Protein AF-A0A2V2DHZ3-F1 (afdb_monomer_lite)

Radius of gyration: 23.71 Å; chains: 1; bounding box: 57×48×69 Å

pLDDT: mean 70.43, std 19.49, range [26.59, 97.12]

Secondary structure (DSSP, 8-state):
-----PPPHHHHHHHHHHHHHHHHTT-HHHHGGGEEEEEEEE-SSS---EESHHHHHHHHHHSPPPPEEEEEEEEEEEEEEETTEEEEEEEEEEEEE-TTS-EEEEEEEEEEEEEEETTEEEEEEEEEE------S-S--TTS-THHHHTTGGGS-S-----S-S-PEEEEBGGG-EEEE-TTTEEEEEEETTEEEEEETTEEEEES--HHHHHHH-TTEEEEETTEEEEGGGEEEEETTEEEETTS-EEE--HHHHHHHHHHHHHHHTT-------

Structure (mmCIF, N/CA/C/O backbone):
data_AF-A0A2V2DHZ3-F1
#
_entry.id   AF-A0A2V2DHZ3-F1
#
loop_
_atom_site.group_PDB
_atom_site.id
_atom_site.type_symbol
_atom_site.label_atom_id
_atom_site.label_alt_id
_atom_site.label_comp_id
_atom_site.label_asym_id
_atom_site.label_entity_id
_atom_site.label_seq_id
_atom_site.pdbx_PDB_ins_code
_atom_site.Cartn_x
_atom_site.Cartn_y
_atom_site.Cartn_z
_atom_site.occupancy
_atom_site.B_iso_or_equiv
_atom_site.auth_seq_id
_atom_site.auth_comp_id
_atom_site.auth_asym_id
_atom_site.auth_atom_id
_atom_site.pdbx_PDB_model_num
ATOM 1 N N . MET A 1 1 ? -7.314 20.191 33.285 1.00 37.03 1 MET A N 1
ATOM 2 C CA . MET A 1 1 ? -6.526 19.984 32.051 1.00 37.03 1 MET A CA 1
ATOM 3 C C . MET A 1 1 ? -6.578 18.505 31.703 1.00 37.03 1 MET A C 1
ATOM 5 O O . MET A 1 1 ? -5.890 17.728 32.344 1.00 37.03 1 MET A O 1
ATOM 9 N N . ALA A 1 2 ? -7.453 18.099 30.779 1.00 39.47 2 ALA A N 1
ATOM 10 C CA . ALA A 1 2 ? -7.486 16.716 30.309 1.00 39.47 2 ALA A CA 1
ATOM 11 C C . ALA A 1 2 ? -6.346 16.522 29.306 1.00 39.47 2 ALA A C 1
ATOM 13 O O . ALA A 1 2 ? -6.301 17.201 28.279 1.00 39.47 2 ALA A O 1
ATOM 14 N N . THR A 1 3 ? -5.406 15.644 29.630 1.00 43.50 3 THR A N 1
ATOM 15 C CA . THR A 1 3 ? -4.297 15.251 28.764 1.00 43.50 3 THR A CA 1
ATOM 16 C C . THR A 1 3 ? -4.880 14.718 27.453 1.00 43.50 3 THR A C 1
ATOM 18 O O . THR A 1 3 ? -5.525 13.670 27.427 1.00 43.50 3 THR A O 1
ATOM 21 N N . ARG A 1 4 ? -4.729 15.469 26.356 1.00 51.56 4 ARG A N 1
ATOM 22 C CA . ARG A 1 4 ? -5.064 14.994 25.008 1.00 51.56 4 ARG A CA 1
ATOM 23 C C . ARG A 1 4 ? -4.033 13.931 24.635 1.00 51.56 4 ARG A C 1
ATOM 25 O O . ARG A 1 4 ? -2.981 14.261 24.101 1.00 51.56 4 ARG A O 1
ATOM 32 N N . TYR A 1 5 ? -4.332 12.667 24.912 1.00 58.94 5 TYR A N 1
ATOM 33 C CA . TYR A 1 5 ? -3.663 11.553 24.246 1.00 58.94 5 TYR A CA 1
ATOM 34 C C . TYR A 1 5 ? -4.131 11.574 22.794 1.00 58.94 5 TYR A C 1
ATOM 36 O O . TYR A 1 5 ? -5.178 11.013 22.485 1.00 58.94 5 TYR A O 1
ATOM 44 N N . SER A 1 6 ? -3.446 12.338 21.945 1.00 72.38 6 SER A N 1
ATOM 45 C CA . SER A 1 6 ? -3.663 12.363 20.501 1.00 72.38 6 SER A CA 1
ATOM 46 C C . SER A 1 6 ? -2.574 11.523 19.859 1.00 72.38 6 SER A C 1
ATOM 48 O O . SER A 1 6 ? -1.405 11.821 20.082 1.00 72.38 6 SER A O 1
ATOM 50 N N . PHE A 1 7 ? -2.943 10.523 19.058 1.00 83.69 7 PHE A N 1
ATOM 51 C CA . PHE A 1 7 ? -1.964 9.846 18.213 1.00 83.69 7 PHE A CA 1
ATOM 52 C C . PHE A 1 7 ? -1.403 10.829 17.180 1.00 83.69 7 PHE A C 1
ATOM 54 O O . PHE A 1 7 ? -2.092 11.753 16.725 1.00 83.69 7 PHE A O 1
ATOM 61 N N . LEU A 1 8 ? -0.140 10.633 16.830 1.00 87.06 8 LEU A N 1
ATOM 62 C CA . LEU A 1 8 ? 0.523 11.285 15.716 1.00 87.06 8 LEU A CA 1
ATOM 63 C C . LEU A 1 8 ? 0.118 10.610 14.405 1.00 87.06 8 LEU A C 1
ATOM 65 O O . LEU A 1 8 ? -0.216 9.427 14.357 1.00 87.06 8 LEU A O 1
ATOM 69 N N . HIS A 1 9 ? 0.210 11.362 13.309 1.00 85.25 9 HIS A N 1
ATOM 70 C CA . HIS A 1 9 ? -0.065 10.836 11.972 1.00 85.25 9 HIS A CA 1
ATOM 71 C C . HIS A 1 9 ? 0.798 9.602 11.652 1.00 85.25 9 HIS A C 1
ATOM 73 O O . HIS A 1 9 ? 0.290 8.627 11.106 1.00 85.25 9 HIS A O 1
ATOM 79 N N . SER A 1 10 ? 2.080 9.617 12.031 1.00 84.75 10 SER A N 1
ATOM 80 C CA . SER A 1 10 ? 3.000 8.491 11.832 1.00 84.75 10 SER A CA 1
ATOM 81 C C . SER A 1 10 ? 2.555 7.230 12.573 1.00 84.75 10 SER A C 1
ATOM 83 O O . SER A 1 10 ? 2.542 6.162 11.978 1.00 84.75 10 SER A O 1
ATOM 85 N N . GLU A 1 11 ? 2.102 7.350 13.823 1.00 90.38 11 GLU A N 1
ATOM 86 C CA . GLU A 1 11 ? 1.683 6.203 14.643 1.00 90.38 11 GLU A CA 1
ATOM 87 C C . GLU A 1 11 ? 0.451 5.495 14.059 1.00 90.38 11 GLU A C 1
ATOM 89 O O . GLU A 1 11 ? 0.348 4.267 14.089 1.00 90.38 11 GLU A O 1
ATOM 94 N N . VAL A 1 12 ? -0.489 6.260 13.494 1.00 92.31 12 VAL A N 1
ATOM 95 C CA . VAL A 1 12 ? -1.684 5.709 12.835 1.00 92.31 12 VAL A CA 1
ATOM 96 C C . VAL A 1 12 ? -1.310 4.993 11.532 1.00 92.31 12 VAL A C 1
ATOM 98 O O . VAL A 1 12 ? -1.851 3.924 11.232 1.00 92.31 12 VAL A O 1
ATOM 101 N N . LEU A 1 13 ? -0.366 5.544 10.764 1.00 90.06 13 LEU A N 1
ATOM 102 C CA . LEU A 1 13 ? 0.129 4.923 9.532 1.00 90.06 13 LEU A CA 1
ATOM 103 C C . LEU A 1 13 ? 0.943 3.652 9.818 1.00 90.06 13 LEU A C 1
ATOM 105 O O . LEU A 1 13 ? 0.721 2.636 9.164 1.00 90.06 13 LEU A O 1
ATOM 109 N N . GLU A 1 14 ? 1.805 3.664 10.836 1.00 91.19 14 GLU A N 1
ATOM 110 C CA . GLU A 1 14 ? 2.556 2.487 11.295 1.00 91.19 14 GLU A CA 1
ATOM 111 C C . GLU A 1 14 ? 1.615 1.363 11.740 1.00 91.19 14 GLU A C 1
ATOM 113 O O . GLU A 1 14 ? 1.763 0.216 11.313 1.00 91.19 14 GLU A O 1
ATOM 118 N N . LYS A 1 15 ? 0.582 1.690 12.530 1.00 93.31 15 LYS A N 1
ATOM 119 C CA . LYS A 1 15 ? -0.466 0.726 12.897 1.00 93.31 15 LYS A CA 1
ATOM 120 C C . LYS A 1 15 ? -1.225 0.201 11.679 1.00 93.31 15 LYS A C 1
ATOM 122 O O . LYS A 1 15 ? -1.579 -0.975 11.653 1.00 93.31 15 LYS A O 1
ATOM 127 N N . THR A 1 16 ? -1.453 1.036 10.666 1.00 93.88 16 THR A N 1
ATOM 128 C CA . THR A 1 16 ? -2.100 0.616 9.413 1.00 93.88 16 THR A CA 1
ATOM 129 C C . THR A 1 16 ? -1.234 -0.382 8.643 1.00 93.88 16 THR A C 1
ATOM 131 O O . THR A 1 16 ? -1.722 -1.458 8.305 1.00 93.88 16 THR A O 1
ATOM 134 N N . GLY A 1 17 ? 0.058 -0.103 8.451 1.00 88.38 17 GLY A N 1
ATOM 135 C CA . GLY A 1 17 ? 0.987 -1.061 7.835 1.00 88.38 17 GLY A CA 1
ATOM 136 C C . GLY A 1 17 ? 1.103 -2.363 8.637 1.00 88.38 17 GLY A C 1
ATOM 137 O O . GLY A 1 17 ? 1.118 -3.461 8.078 1.00 88.38 17 GLY A O 1
ATOM 138 N N . TYR A 1 18 ? 1.075 -2.272 9.969 1.00 92.56 18 TYR A N 1
ATOM 139 C CA . TYR A 1 18 ? 1.048 -3.450 10.834 1.00 92.56 18 TYR A CA 1
ATOM 140 C C . TYR A 1 18 ? -0.212 -4.309 10.629 1.00 92.56 18 TYR A C 1
ATOM 142 O O . TYR A 1 18 ? -0.109 -5.536 10.555 1.00 92.56 18 TYR A O 1
ATOM 150 N N . VAL A 1 19 ? -1.388 -3.692 10.462 1.00 93.38 19 VAL A N 1
ATOM 151 C CA . VAL A 1 19 ? -2.631 -4.401 10.108 1.00 93.38 19 VAL A CA 1
ATOM 152 C C . VAL A 1 19 ? -2.495 -5.117 8.765 1.00 93.38 19 VAL A C 1
ATOM 154 O O . VAL A 1 19 ? -2.841 -6.296 8.681 1.00 93.38 19 VAL A O 1
ATOM 157 N N . VAL A 1 20 ? -1.941 -4.461 7.740 1.00 89.94 20 VAL A N 1
ATOM 158 C CA . VAL A 1 20 ? -1.709 -5.089 6.426 1.00 89.94 20 VAL A CA 1
ATOM 159 C C . VAL A 1 20 ? -0.800 -6.302 6.540 1.00 89.94 20 VAL A C 1
ATOM 161 O O . VAL A 1 20 ? -1.123 -7.373 6.021 1.00 89.94 20 VAL A O 1
ATOM 164 N N . SER A 1 21 ? 0.301 -6.170 7.276 1.00 87.69 21 SER A N 1
ATOM 165 C CA . SER A 1 21 ? 1.215 -7.272 7.564 1.00 87.69 21 SER A CA 1
ATOM 166 C C . SER A 1 21 ? 0.502 -8.454 8.234 1.00 87.69 21 SER A C 1
ATOM 168 O O . SER A 1 21 ? 0.702 -9.602 7.826 1.00 87.69 21 SER A O 1
ATOM 170 N N . CYS A 1 22 ? -0.359 -8.187 9.222 1.00 89.25 22 CYS A N 1
ATOM 171 C CA . CYS A 1 22 ? -1.106 -9.224 9.935 1.00 89.25 22 CYS A CA 1
ATOM 172 C C . CYS A 1 22 ? -2.133 -9.926 9.040 1.00 89.25 22 CYS A C 1
ATOM 174 O O . CYS A 1 22 ? -2.214 -11.156 9.066 1.00 89.25 22 CYS A O 1
ATOM 176 N N . LEU A 1 23 ? -2.879 -9.168 8.229 1.00 85.62 23 LEU A N 1
ATOM 177 C CA . LEU A 1 23 ? -3.843 -9.704 7.262 1.00 85.62 23 LEU A CA 1
ATOM 178 C C . LEU A 1 23 ? -3.149 -10.612 6.243 1.00 85.62 23 LEU A C 1
ATOM 180 O O . LEU A 1 23 ? -3.548 -11.759 6.051 1.00 85.62 23 LEU A O 1
ATOM 184 N N . SER A 1 24 ? -2.054 -10.120 5.669 1.00 80.88 24 SER A N 1
ATOM 185 C CA . SER A 1 24 ? -1.269 -10.801 4.636 1.00 80.88 24 SER A CA 1
ATOM 186 C C . SER A 1 24 ? -0.675 -12.120 5.133 1.00 80.88 24 SER A C 1
ATOM 188 O O . SER A 1 24 ? -0.683 -13.123 4.425 1.00 80.88 24 SER A O 1
ATOM 190 N N . ARG A 1 25 ? -0.188 -12.140 6.380 1.00 81.31 25 ARG A N 1
ATOM 191 C CA . ARG A 1 25 ? 0.477 -13.301 6.998 1.00 81.31 25 ARG A CA 1
ATOM 192 C C . ARG A 1 25 ? -0.441 -14.152 7.875 1.00 81.31 25 ARG A C 1
ATOM 194 O O . ARG A 1 25 ? 0.049 -15.020 8.593 1.00 81.31 25 ARG A O 1
ATOM 201 N N . LYS A 1 26 ? -1.751 -13.897 7.859 1.00 79.19 26 LYS A N 1
ATOM 202 C CA . LYS A 1 26 ? -2.749 -14.633 8.654 1.00 79.19 26 LYS A CA 1
ATOM 203 C C . LYS A 1 26 ? -2.480 -14.669 10.161 1.00 79.19 26 LYS A C 1
ATOM 205 O O . LYS A 1 26 ? -2.726 -15.666 10.833 1.00 79.19 26 LYS A O 1
ATOM 210 N N . ARG A 1 27 ? -2.013 -13.550 10.714 1.00 85.88 27 ARG A N 1
ATOM 211 C CA . ARG A 1 27 ? -1.721 -13.389 12.148 1.00 85.88 27 ARG A CA 1
ATOM 212 C C . ARG A 1 27 ? -2.944 -12.892 12.914 1.00 85.88 27 ARG A C 1
ATOM 214 O O . ARG A 1 27 ? -3.013 -11.731 13.312 1.00 85.88 27 ARG A O 1
ATOM 221 N N . ALA A 1 28 ? -3.931 -13.772 13.081 1.00 82.12 28 ALA A N 1
ATOM 222 C CA . ALA A 1 28 ? -5.182 -13.462 13.778 1.00 82.12 28 ALA A CA 1
ATOM 223 C C . ALA A 1 28 ? -4.962 -13.043 15.244 1.00 82.12 28 ALA A C 1
ATOM 225 O O . ALA A 1 28 ? -5.634 -12.140 15.738 1.00 82.12 28 ALA A O 1
ATOM 226 N N . ASP A 1 29 ? -3.976 -13.655 15.901 1.00 87.88 29 ASP A N 1
ATOM 227 C CA . ASP A 1 29 ? -3.530 -13.363 17.265 1.00 87.88 29 ASP A CA 1
ATOM 228 C C . ASP A 1 29 ? -3.082 -11.906 17.440 1.00 87.88 29 ASP A C 1
ATOM 230 O O . ASP A 1 29 ? -3.427 -11.257 18.426 1.00 87.88 29 ASP A O 1
ATOM 234 N N . LEU A 1 30 ? -2.351 -11.384 16.453 1.00 89.88 30 LEU A N 1
ATOM 235 C CA . LEU A 1 30 ? -1.831 -10.016 16.449 1.00 89.88 30 LEU A CA 1
ATOM 236 C C . LEU A 1 30 ? -2.855 -8.996 15.949 1.00 89.88 30 LEU A C 1
ATOM 238 O O . LEU A 1 30 ? -2.820 -7.831 16.342 1.00 89.88 30 LEU A O 1
ATOM 242 N N . LEU A 1 31 ? -3.769 -9.430 15.080 1.00 89.81 31 LEU A N 1
ATOM 243 C CA . LEU A 1 31 ? -4.810 -8.580 14.519 1.00 89.81 31 LEU A CA 1
ATOM 244 C C . LEU A 1 31 ? -5.941 -8.327 15.524 1.00 89.81 31 LEU A C 1
ATOM 246 O O . LEU A 1 31 ? -6.421 -7.202 15.628 1.00 89.81 31 LEU A O 1
ATOM 250 N N . PHE A 1 32 ? -6.352 -9.345 16.285 1.00 89.88 32 PHE A N 1
ATOM 251 C CA . PHE A 1 32 ? -7.508 -9.284 17.187 1.00 89.88 32 PHE A CA 1
ATOM 252 C C . PHE A 1 32 ? -7.522 -8.092 18.162 1.00 89.88 32 PHE A C 1
ATOM 254 O O . PHE A 1 32 ? -8.566 -7.439 18.250 1.00 89.88 32 PHE A O 1
ATOM 261 N N . PRO A 1 33 ? -6.418 -7.747 18.860 1.00 92.94 33 PRO A N 1
ATOM 262 C CA . PRO A 1 33 ? -6.401 -6.624 19.799 1.00 92.94 33 PRO A CA 1
ATOM 263 C C . PRO A 1 33 ? -6.598 -5.261 19.128 1.00 92.94 33 PRO A C 1
ATOM 265 O O . PRO A 1 33 ? -6.930 -4.290 19.800 1.00 92.94 33 PRO A O 1
ATOM 268 N N . LEU A 1 34 ? -6.377 -5.177 17.813 1.00 93.62 34 LEU A N 1
ATOM 269 C CA . LEU A 1 34 ? -6.516 -3.945 17.044 1.00 93.62 34 LEU A CA 1
ATOM 270 C C . LEU A 1 34 ? -7.935 -3.741 16.530 1.00 93.62 34 LEU A C 1
ATOM 272 O O . LEU A 1 34 ? -8.263 -2.629 16.139 1.00 93.62 34 LEU A O 1
ATOM 276 N N . LEU A 1 35 ? -8.767 -4.782 16.496 1.00 93.12 35 LEU A N 1
ATOM 277 C CA . LEU A 1 35 ? -10.111 -4.711 15.933 1.00 93.12 35 LEU A CA 1
ATOM 278 C C . LEU A 1 35 ? -11.114 -4.218 16.975 1.00 93.12 35 LEU A C 1
ATOM 280 O O . LEU A 1 35 ? -11.206 -4.750 18.086 1.00 93.12 35 LEU A O 1
ATOM 284 N N . ASP A 1 36 ? -11.911 -3.229 16.583 1.00 93.69 36 ASP A N 1
ATOM 285 C CA . ASP A 1 36 ? -13.049 -2.780 17.371 1.00 93.69 36 ASP A CA 1
ATOM 286 C C . ASP A 1 36 ? -14.113 -3.880 17.489 1.00 93.69 36 ASP A C 1
ATOM 288 O O . ASP A 1 36 ? -14.244 -4.723 16.604 1.00 93.69 36 ASP A O 1
ATOM 292 N N . ARG A 1 37 ? -14.914 -3.873 18.561 1.00 83.81 37 ARG A N 1
ATOM 293 C CA . ARG A 1 37 ? -15.999 -4.856 18.736 1.00 83.81 37 ARG A CA 1
ATOM 294 C C . ARG A 1 37 ? -16.949 -4.863 17.533 1.00 83.81 37 ARG A C 1
ATOM 296 O O . ARG A 1 37 ? -17.296 -5.936 17.039 1.00 83.81 37 ARG A O 1
ATOM 303 N N . ASP A 1 38 ? -17.289 -3.673 17.043 1.00 82.50 38 ASP A N 1
ATOM 304 C CA . ASP A 1 38 ? -18.235 -3.461 15.945 1.00 82.50 38 ASP A CA 1
ATOM 305 C C . ASP A 1 38 ? -17.522 -3.363 14.583 1.00 82.50 38 ASP A C 1
ATOM 307 O O . ASP A 1 38 ? -18.013 -2.715 13.661 1.00 82.50 38 ASP A O 1
ATOM 311 N N . PHE A 1 39 ? -16.339 -3.980 14.458 1.00 88.06 39 PHE A N 1
ATOM 312 C CA . PHE A 1 39 ? -15.528 -3.962 13.243 1.00 88.06 39 PHE A CA 1
ATOM 313 C C . PHE A 1 39 ? -16.300 -4.446 12.009 1.00 88.06 39 PHE A C 1
ATOM 315 O O . PHE A 1 39 ? -16.949 -5.489 12.051 1.00 88.06 39 PHE A O 1
ATOM 322 N N . ILE A 1 40 ? -16.180 -3.721 10.894 1.00 81.50 40 ILE A N 1
ATOM 323 C CA . ILE A 1 40 ? -16.794 -4.085 9.613 1.00 81.50 40 ILE A CA 1
ATOM 324 C C . ILE A 1 40 ? -15.714 -4.342 8.564 1.00 81.50 40 ILE A C 1
ATOM 326 O O . ILE A 1 40 ? -14.920 -3.452 8.251 1.00 81.50 40 ILE A O 1
ATOM 330 N N . TRP A 1 41 ? -15.753 -5.515 7.937 1.00 78.75 41 TRP A N 1
ATOM 331 C CA . TRP A 1 41 ? -14.909 -5.843 6.788 1.00 78.75 41 TRP A CA 1
ATOM 332 C C . TRP A 1 41 ? -15.737 -5.916 5.503 1.00 78.75 41 TRP A C 1
ATOM 334 O O . TRP A 1 41 ? -16.733 -6.639 5.432 1.00 78.75 41 TRP A O 1
ATOM 344 N N . MET A 1 42 ? -15.294 -5.186 4.479 1.00 74.31 42 MET A N 1
ATOM 345 C CA . MET A 1 42 ? -15.785 -5.286 3.105 1.00 74.31 42 MET A CA 1
ATOM 346 C C . MET A 1 42 ? -14.651 -5.781 2.210 1.00 74.31 42 MET A C 1
ATOM 348 O O . MET A 1 42 ? -13.687 -5.060 1.962 1.00 74.31 42 MET A O 1
ATOM 352 N N . GLY A 1 43 ? -14.757 -7.032 1.765 1.00 66.12 43 GLY A N 1
ATOM 353 C CA . GLY A 1 43 ? -13.817 -7.631 0.821 1.00 66.12 43 GLY A CA 1
ATOM 354 C C . GLY A 1 43 ? -14.213 -7.402 -0.637 1.00 66.12 43 GLY A C 1
ATOM 355 O O . GLY A 1 43 ? -15.282 -6.878 -0.929 1.00 66.12 43 GLY A O 1
ATOM 356 N N . HIS A 1 44 ? -13.340 -7.851 -1.533 1.00 57.38 44 HIS A N 1
ATOM 357 C CA . HIS A 1 44 ? -13.498 -7.749 -2.982 1.00 57.38 44 HIS A CA 1
ATOM 358 C C . HIS A 1 44 ? -14.564 -8.689 -3.578 1.00 57.38 44 HIS A C 1
ATOM 360 O O . HIS A 1 44 ? -15.217 -8.308 -4.540 1.00 57.38 44 HIS A O 1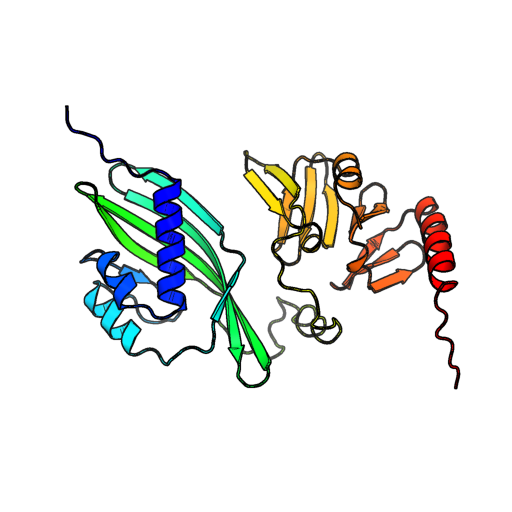
ATOM 366 N N . ASN A 1 45 ? -14.762 -9.881 -3.003 1.00 47.66 45 ASN A N 1
ATOM 367 C CA . ASN A 1 45 ? -15.684 -10.886 -3.544 1.00 47.66 45 ASN A CA 1
ATOM 368 C C . ASN A 1 45 ? -17.141 -10.610 -3.125 1.00 47.66 45 ASN A C 1
ATOM 370 O O . ASN A 1 45 ? -17.377 -10.062 -2.046 1.00 47.66 45 ASN A O 1
ATOM 374 N N . ASP A 1 46 ? -18.104 -11.116 -3.911 1.00 39.31 46 ASP A N 1
ATOM 375 C CA . ASP A 1 46 ? -19.565 -10.953 -3.744 1.00 39.31 46 ASP A CA 1
ATOM 376 C C . ASP A 1 46 ? -20.113 -11.238 -2.331 1.00 39.31 46 ASP A C 1
ATOM 378 O O . ASP A 1 46 ? -21.217 -10.807 -1.989 1.00 39.31 46 ASP A O 1
ATOM 382 N N . ARG A 1 47 ? -19.359 -11.954 -1.484 1.00 45.66 47 ARG A N 1
ATOM 383 C CA . ARG A 1 47 ? -19.579 -12.105 -0.035 1.00 45.66 47 ARG A CA 1
ATOM 384 C C . ARG A 1 47 ? -18.218 -12.299 0.662 1.00 45.66 47 ARG A C 1
ATOM 386 O O . ARG A 1 47 ? -17.396 -13.034 0.116 1.00 45.66 47 ARG A O 1
ATOM 393 N N . PRO A 1 48 ? -17.965 -11.755 1.873 1.00 49.34 48 PRO A N 1
ATOM 394 C CA . PRO A 1 48 ? -18.962 -11.330 2.845 1.00 49.34 48 PRO A CA 1
ATOM 395 C C . PRO A 1 48 ? -18.713 -9.906 3.362 1.00 49.34 48 PRO A C 1
ATOM 397 O O . PRO A 1 48 ? -17.647 -9.557 3.867 1.00 49.34 48 PRO A O 1
ATOM 400 N N . TYR A 1 49 ? -19.759 -9.099 3.318 1.00 57.47 49 TYR A N 1
ATOM 401 C CA . TYR A 1 49 ? -19.929 -8.033 4.291 1.00 57.47 49 TYR A CA 1
ATOM 402 C C . TYR A 1 49 ? -19.934 -8.671 5.692 1.00 57.47 49 TYR A C 1
ATOM 404 O O . TYR A 1 49 ? -20.890 -9.359 6.057 1.00 57.47 49 TYR A O 1
ATOM 412 N N . LEU A 1 50 ? -18.832 -8.540 6.436 1.00 65.75 50 LEU A N 1
ATOM 413 C CA . LEU A 1 50 ? -18.682 -9.128 7.770 1.00 65.75 50 LEU A CA 1
ATOM 414 C C . LEU A 1 50 ? -18.891 -8.038 8.810 1.00 65.75 50 LEU A C 1
ATOM 416 O O . LEU A 1 50 ? -18.170 -7.041 8.820 1.00 65.75 50 LEU A O 1
ATOM 420 N N . ILE A 1 51 ? -19.874 -8.253 9.681 1.00 73.25 51 ILE A N 1
ATOM 421 C CA . ILE A 1 51 ? -20.213 -7.345 10.773 1.00 73.25 51 ILE A CA 1
ATOM 422 C C . ILE A 1 51 ? -19.756 -7.969 12.084 1.00 73.25 51 ILE A C 1
ATOM 424 O O . ILE A 1 51 ? -20.170 -9.074 12.435 1.00 73.25 51 ILE A O 1
ATOM 428 N N . GLY A 1 52 ? -18.951 -7.224 12.826 1.00 71.56 52 GLY A N 1
ATOM 429 C CA . GLY A 1 52 ? -18.410 -7.629 14.109 1.00 71.56 52 GLY A CA 1
ATOM 430 C C . GLY A 1 52 ? -17.085 -8.373 13.974 1.00 71.56 52 GLY A C 1
ATOM 431 O O . GLY A 1 52 ? -16.865 -9.197 13.080 1.00 71.56 52 GLY A O 1
ATOM 432 N N . ARG A 1 53 ? -16.199 -8.108 14.935 1.00 81.38 53 ARG A N 1
ATOM 433 C CA . ARG A 1 53 ? -14.865 -8.714 15.014 1.00 81.38 53 ARG A CA 1
ATOM 434 C C . ARG A 1 53 ? -14.893 -10.240 15.027 1.00 81.38 53 ARG A C 1
ATOM 436 O O . ARG A 1 53 ? -14.060 -10.869 14.381 1.00 81.38 53 ARG A O 1
ATOM 443 N N . ASP A 1 54 ? -15.842 -10.830 15.746 1.00 77.00 54 ASP A N 1
ATOM 444 C CA . ASP A 1 54 ? -15.896 -12.282 15.937 1.00 77.00 54 ASP A CA 1
ATOM 445 C C . ASP A 1 54 ? -16.298 -13.001 14.639 1.00 77.00 54 ASP A C 1
ATOM 447 O O . ASP A 1 54 ? -15.688 -14.006 14.272 1.00 77.00 54 ASP A O 1
ATOM 451 N N . ALA A 1 55 ? -17.255 -12.439 13.889 1.00 70.44 55 ALA A N 1
ATOM 452 C CA . ALA A 1 55 ? -17.640 -12.947 12.572 1.00 70.44 55 ALA A CA 1
ATOM 453 C C . ALA A 1 55 ? -16.485 -12.832 11.567 1.00 70.44 55 ALA A C 1
ATOM 455 O O . ALA A 1 55 ? -16.231 -13.765 10.801 1.00 70.44 55 ALA A O 1
ATOM 456 N N . PHE A 1 56 ? -15.749 -11.714 11.607 1.00 78.75 56 PHE A N 1
ATOM 457 C CA . PHE A 1 56 ? -14.544 -11.538 10.805 1.00 78.75 56 PHE A CA 1
ATOM 458 C C . PHE A 1 56 ? -13.484 -12.603 11.106 1.00 78.75 56 PHE A C 1
ATOM 460 O O . PHE A 1 56 ? -13.006 -13.267 10.188 1.00 78.75 56 PHE A O 1
ATOM 467 N N . LEU A 1 57 ? -13.148 -12.816 12.380 1.00 76.81 57 LEU A N 1
ATOM 468 C CA . LEU A 1 57 ? -12.135 -13.796 12.768 1.00 76.81 57 LEU A CA 1
ATOM 469 C C . LEU A 1 57 ? -12.531 -15.235 12.440 1.00 76.81 57 LEU A C 1
ATOM 471 O O . LEU A 1 57 ? -11.685 -16.008 11.993 1.00 76.81 57 LEU A O 1
ATOM 475 N N . ALA A 1 58 ? -13.803 -15.596 12.632 1.00 72.88 58 ALA A N 1
ATOM 476 C CA . ALA A 1 58 ? -14.303 -16.915 12.261 1.00 72.88 58 ALA A CA 1
ATOM 477 C C . ALA A 1 58 ? -14.093 -17.177 10.761 1.00 72.88 58 ALA A C 1
ATOM 479 O O . ALA A 1 58 ? -13.549 -18.214 10.387 1.00 72.88 58 ALA A O 1
ATOM 480 N N . ALA A 1 59 ? -14.439 -16.208 9.906 1.00 66.62 59 ALA A N 1
ATOM 481 C CA . ALA A 1 59 ? -14.196 -16.303 8.469 1.00 66.62 59 ALA A CA 1
ATOM 482 C C . ALA A 1 59 ? -12.694 -16.320 8.131 1.00 66.62 59 ALA A C 1
ATOM 484 O O . ALA A 1 59 ? -12.267 -17.086 7.269 1.00 66.62 59 ALA A O 1
ATOM 485 N N . PHE A 1 60 ? -11.885 -15.514 8.821 1.00 72.75 60 PHE A N 1
ATOM 486 C CA . PHE A 1 60 ? -10.441 -15.412 8.602 1.00 72.75 60 PHE A CA 1
ATOM 487 C C . PHE A 1 60 ? -9.705 -16.729 8.897 1.00 72.75 60 PHE A C 1
ATOM 489 O O . PHE A 1 60 ? -8.840 -17.132 8.119 1.00 72.75 60 PHE A O 1
ATOM 496 N N . HIS A 1 61 ? -10.088 -17.446 9.960 1.00 69.50 61 HIS A N 1
ATOM 497 C CA . HIS A 1 61 ? -9.518 -18.755 10.308 1.00 69.50 61 HIS A CA 1
ATOM 498 C C . HIS A 1 61 ? -9.879 -19.873 9.322 1.00 69.50 61 HIS A C 1
ATOM 500 O O . HIS A 1 61 ? -9.121 -20.830 9.188 1.00 69.50 61 HIS A O 1
ATOM 506 N N . LEU A 1 62 ? -11.015 -19.763 8.630 1.00 65.25 62 LEU A N 1
ATOM 507 C CA . LEU A 1 62 ? -11.451 -20.755 7.641 1.00 65.25 62 LEU A CA 1
ATOM 508 C C . LEU A 1 62 ? -10.739 -20.608 6.288 1.00 65.25 62 LEU A C 1
ATOM 510 O O . LEU A 1 62 ? -10.840 -21.496 5.443 1.00 65.25 62 LEU A O 1
ATOM 514 N N . GLN A 1 63 ? -10.027 -19.503 6.051 1.00 59.66 63 GLN A N 1
ATOM 515 C CA . GLN A 1 63 ? -9.338 -19.292 4.783 1.00 59.66 63 GLN A CA 1
ATOM 516 C C . GLN A 1 63 ? -8.124 -20.235 4.642 1.00 59.66 63 GLN A C 1
ATOM 518 O O . GLN A 1 63 ? -7.288 -20.280 5.550 1.00 59.66 63 GLN A O 1
ATOM 523 N N . PRO A 1 64 ? -7.915 -20.871 3.473 1.00 56.59 64 PRO A N 1
ATOM 524 C CA . PRO A 1 64 ? -6.831 -21.835 3.258 1.00 56.59 64 PRO A CA 1
ATOM 525 C C . PRO A 1 64 ? -5.450 -21.187 3.417 1.00 56.59 64 PRO A C 1
ATOM 527 O O . PRO A 1 64 ? -5.303 -20.017 3.060 1.00 56.59 64 PRO A O 1
ATOM 530 N N . PRO A 1 65 ? -4.428 -21.892 3.935 1.00 59.38 65 PRO A N 1
ATOM 531 C CA . PRO A 1 65 ? -3.092 -21.324 4.106 1.00 59.38 65 PRO A CA 1
ATOM 532 C C . PRO A 1 65 ? -2.596 -20.711 2.792 1.00 59.38 65 PRO A C 1
ATOM 534 O O . PRO A 1 65 ? -2.752 -21.295 1.721 1.00 59.38 65 PRO A O 1
ATOM 537 N N . LEU A 1 66 ? -2.054 -19.497 2.879 1.00 61.94 66 LEU A N 1
ATOM 538 C CA . LEU A 1 66 ? -1.513 -18.809 1.712 1.00 61.94 66 LEU A CA 1
ATOM 539 C C . LEU A 1 66 ? -0.094 -19.326 1.427 1.00 61.94 66 LEU A C 1
ATOM 541 O O . LEU A 1 66 ? 0.605 -19.714 2.369 1.00 61.94 66 LEU A O 1
ATOM 545 N N . PRO A 1 67 ? 0.354 -19.303 0.158 1.00 66.81 67 PRO A N 1
ATOM 546 C CA . PRO A 1 67 ? 1.765 -19.471 -0.169 1.00 66.81 67 PRO A CA 1
ATOM 547 C C . PRO A 1 67 ? 2.625 -18.428 0.555 1.00 66.81 67 PRO A C 1
ATOM 549 O O . PRO A 1 67 ? 2.106 -17.449 1.103 1.00 66.81 67 PRO A O 1
ATOM 552 N N . SER A 1 68 ? 3.949 -18.601 0.516 1.00 78.81 68 SER A N 1
ATOM 553 C CA . SER A 1 68 ? 4.865 -17.570 1.014 1.00 78.81 68 SER A CA 1
ATOM 554 C C . SER A 1 68 ? 4.521 -16.229 0.363 1.00 78.81 68 SER A C 1
ATOM 556 O O . SER A 1 68 ? 4.396 -16.146 -0.856 1.00 78.81 68 SER A O 1
ATOM 558 N N . ILE A 1 69 ? 4.321 -15.196 1.179 1.00 78.75 69 ILE A N 1
ATOM 559 C CA . ILE A 1 69 ? 3.868 -13.882 0.729 1.00 78.75 69 ILE A CA 1
ATOM 560 C C . ILE A 1 69 ? 4.907 -12.816 1.061 1.00 78.75 69 ILE A C 1
ATOM 562 O O . ILE A 1 69 ? 5.404 -12.738 2.188 1.00 78.75 69 ILE A O 1
ATOM 566 N N . SER A 1 70 ? 5.205 -11.958 0.090 1.00 80.19 70 SER A N 1
ATOM 567 C CA . SER A 1 70 ? 5.967 -10.728 0.302 1.00 80.19 70 SER A CA 1
ATOM 568 C C . SER A 1 70 ? 5.127 -9.505 -0.041 1.00 80.19 70 SER A C 1
ATOM 570 O O . SER A 1 70 ? 4.387 -9.508 -1.025 1.00 80.19 70 SER A O 1
ATOM 572 N N . LEU A 1 71 ? 5.271 -8.465 0.779 1.00 79.69 71 LEU A N 1
ATOM 573 C CA . LEU A 1 71 ? 4.635 -7.167 0.585 1.00 79.69 71 LEU A CA 1
ATOM 574 C C . LEU A 1 71 ? 5.631 -6.185 -0.020 1.00 79.69 71 LEU A C 1
ATOM 576 O O . LEU A 1 71 ? 6.800 -6.169 0.367 1.00 79.69 71 LEU A O 1
ATOM 580 N N . SER A 1 72 ? 5.164 -5.382 -0.967 1.00 76.62 72 SER A N 1
ATOM 581 C CA . SER A 1 72 ? 5.929 -4.305 -1.588 1.00 76.62 72 SER A CA 1
ATOM 582 C C . SER A 1 72 ? 5.020 -3.134 -1.960 1.00 76.62 72 SER A C 1
ATOM 584 O O . SER A 1 72 ? 3.793 -3.242 -1.905 1.00 76.62 72 SER A O 1
ATOM 586 N N . GLU A 1 73 ? 5.623 -2.003 -2.341 1.00 76.31 73 GLU A N 1
ATOM 587 C CA . GLU A 1 73 ? 4.903 -0.814 -2.834 1.00 76.31 73 GLU A CA 1
ATOM 588 C C . GLU A 1 73 ? 3.808 -0.328 -1.866 1.00 76.31 73 GLU A C 1
ATOM 590 O O . GLU A 1 73 ? 2.730 0.100 -2.288 1.00 76.31 73 GLU A O 1
ATOM 595 N N . GLU A 1 74 ? 4.060 -0.459 -0.563 1.00 83.81 74 GLU A N 1
ATOM 596 C CA . GLU A 1 74 ? 3.145 -0.024 0.487 1.00 83.81 74 GLU A CA 1
ATOM 597 C C . GLU A 1 74 ? 3.076 1.504 0.528 1.00 83.81 74 GLU A C 1
ATOM 599 O O . GLU A 1 74 ? 4.080 2.192 0.714 1.00 83.81 74 GLU A O 1
ATOM 604 N N . GLU A 1 75 ? 1.873 2.034 0.361 1.00 81.31 75 GLU A N 1
ATOM 605 C CA . GLU A 1 75 ? 1.591 3.460 0.354 1.00 81.31 75 GLU A CA 1
ATOM 606 C C . GLU A 1 75 ? 0.336 3.707 1.190 1.00 81.31 75 GLU A C 1
ATOM 608 O O . GLU A 1 75 ? -0.739 3.229 0.839 1.00 81.31 75 GLU A O 1
ATOM 613 N N . TYR A 1 76 ? 0.459 4.451 2.292 1.00 88.75 76 TYR A N 1
ATOM 614 C CA . TYR A 1 76 ? -0.656 4.765 3.189 1.00 88.75 76 TYR A CA 1
ATOM 615 C C . TYR A 1 76 ? -0.701 6.262 3.486 1.00 88.75 76 TYR A C 1
ATOM 617 O O . TYR A 1 76 ? 0.313 6.880 3.807 1.00 88.75 76 TYR A O 1
ATOM 625 N N . HIS A 1 77 ? -1.901 6.830 3.439 1.00 85.44 77 HIS A N 1
ATOM 626 C CA . HIS A 1 77 ? -2.155 8.255 3.599 1.00 85.44 77 HIS A CA 1
ATOM 627 C C . HIS A 1 77 ? -3.350 8.489 4.511 1.00 85.44 77 HIS A C 1
ATOM 629 O O . HIS A 1 77 ? -4.367 7.802 4.420 1.00 85.44 77 HIS A O 1
ATOM 635 N N . ILE A 1 78 ? -3.267 9.510 5.360 1.00 91.44 78 ILE A N 1
ATOM 636 C CA . ILE A 1 78 ? -4.417 9.972 6.143 1.00 91.44 78 ILE A CA 1
ATOM 637 C C . ILE A 1 78 ? -5.247 10.899 5.256 1.00 91.44 78 ILE A C 1
ATOM 639 O O . ILE A 1 78 ? -4.780 11.968 4.868 1.00 91.44 78 ILE A O 1
ATOM 643 N N . LEU A 1 79 ? -6.487 10.508 4.962 1.00 85.56 79 LEU A N 1
ATOM 644 C CA . LEU A 1 79 ? -7.458 11.365 4.280 1.00 85.56 79 LEU A CA 1
ATOM 645 C C . LEU A 1 79 ? -7.933 12.479 5.213 1.00 85.56 79 LEU A C 1
ATOM 647 O O . LEU A 1 79 ? -7.985 13.648 4.839 1.00 85.56 79 LEU A O 1
ATOM 651 N N . THR A 1 80 ? -8.320 12.113 6.436 1.00 83.88 80 THR A N 1
ATOM 652 C CA . THR A 1 80 ? -8.781 13.072 7.439 1.00 83.88 80 THR A CA 1
ATOM 653 C C . THR A 1 80 ? -8.709 12.492 8.845 1.00 83.88 80 THR A C 1
ATOM 655 O O . THR A 1 80 ? -8.811 11.282 9.044 1.00 83.88 80 THR A O 1
ATOM 658 N N . HIS A 1 81 ? -8.586 13.384 9.822 1.00 87.69 81 HIS A N 1
ATOM 659 C CA . HIS A 1 81 ? -8.784 13.095 11.232 1.00 87.69 81 HIS A CA 1
ATOM 660 C C . HIS A 1 81 ? -9.727 14.150 11.805 1.00 87.69 81 HIS A C 1
ATOM 662 O O . HIS A 1 81 ? -9.421 15.346 11.795 1.00 87.69 81 HIS A O 1
ATOM 668 N N . LYS A 1 82 ? -10.894 13.715 12.285 1.00 81.62 82 LYS A N 1
ATOM 669 C CA . LYS A 1 82 ? -11.856 14.576 12.979 1.00 81.62 82 LYS A CA 1
ATOM 670 C C . LYS A 1 82 ? -12.389 13.862 14.210 1.00 81.62 82 LYS A C 1
ATOM 672 O O . LYS A 1 82 ? -12.846 12.725 14.131 1.00 81.62 82 LYS A O 1
ATOM 677 N N . TYR A 1 83 ? -12.392 14.574 15.334 1.00 84.75 83 TYR A N 1
ATOM 678 C CA . TYR A 1 83 ? -12.835 14.061 16.630 1.00 84.75 83 TYR A CA 1
ATOM 679 C C . TYR A 1 83 ? -12.052 12.815 17.060 1.00 84.75 83 TYR A C 1
ATOM 681 O O . TYR A 1 83 ? -10.893 12.932 17.435 1.00 84.75 83 TYR A O 1
ATOM 689 N N . SER A 1 84 ? -12.697 11.652 17.038 1.00 89.19 84 SER A N 1
ATOM 690 C CA . SER A 1 84 ? -12.135 10.352 17.385 1.00 89.19 84 SER A CA 1
ATOM 691 C C . SER A 1 84 ? -11.924 9.460 16.163 1.00 89.19 84 SER A C 1
ATOM 693 O O . SER A 1 84 ? -11.588 8.297 16.339 1.00 89.19 84 SER A O 1
ATOM 695 N N . LEU A 1 85 ? -12.155 9.944 14.939 1.00 92.88 85 LEU A N 1
ATOM 696 C CA . LEU A 1 85 ? -12.103 9.118 13.734 1.00 92.88 85 LEU A CA 1
ATOM 697 C C . LEU A 1 85 ? -10.955 9.526 12.821 1.00 92.88 85 LEU A C 1
ATOM 699 O O . LEU A 1 85 ? -10.837 10.691 12.433 1.00 92.88 85 LEU A O 1
ATOM 703 N N . TRP A 1 86 ? -10.167 8.532 12.428 1.00 94.62 86 TRP A N 1
ATOM 704 C CA . TRP A 1 86 ? -9.133 8.648 11.413 1.00 94.62 86 TRP A CA 1
ATOM 705 C C . TRP A 1 86 ? -9.548 7.847 10.192 1.00 94.62 86 TRP A C 1
ATOM 707 O O . TRP A 1 86 ? -9.869 6.666 10.303 1.00 94.62 86 TRP A O 1
ATOM 717 N N . VAL A 1 87 ? -9.511 8.479 9.026 1.00 92.88 87 VAL A N 1
ATOM 718 C CA . VAL A 1 87 ? -9.715 7.801 7.748 1.00 92.88 87 VAL A CA 1
ATOM 719 C C . VAL A 1 87 ? -8.371 7.731 7.048 1.00 92.88 87 VAL A C 1
ATOM 721 O O . VAL A 1 87 ? -7.768 8.761 6.743 1.00 92.88 87 VAL A O 1
ATOM 724 N N . VAL A 1 88 ? -7.906 6.513 6.815 1.00 94.56 88 VAL A N 1
ATOM 725 C CA . VAL A 1 88 ? -6.649 6.207 6.135 1.00 94.56 88 VAL A CA 1
ATOM 726 C C . VAL A 1 88 ? -6.993 5.480 4.847 1.00 94.56 88 VAL A C 1
ATOM 728 O O . VAL A 1 88 ? -7.902 4.659 4.820 1.00 94.56 88 VAL A O 1
ATOM 731 N N . TYR A 1 89 ? -6.282 5.761 3.772 1.00 90.75 89 TYR A N 1
ATOM 732 C CA . TYR A 1 89 ? -6.381 4.997 2.538 1.00 90.75 89 TYR A CA 1
ATOM 733 C C . TYR A 1 89 ? -4.987 4.635 2.071 1.00 90.75 89 TYR A C 1
ATOM 735 O O . TYR A 1 89 ? -4.000 5.251 2.471 1.00 90.75 89 TYR A O 1
ATOM 743 N N . GLY A 1 90 ? -4.896 3.618 1.236 1.00 84.75 90 GLY A N 1
ATOM 744 C CA . GLY A 1 90 ? -3.611 3.204 0.732 1.00 84.75 90 GLY A CA 1
ATOM 745 C C . GLY A 1 90 ? -3.688 2.008 -0.176 1.00 84.75 90 GLY A C 1
ATOM 746 O O . GLY A 1 90 ? -4.762 1.476 -0.462 1.00 84.75 90 GLY A O 1
ATOM 747 N N . CYS A 1 91 ? -2.527 1.580 -0.625 1.00 84.19 91 CYS A N 1
ATOM 748 C CA . CYS A 1 91 ? -2.392 0.415 -1.463 1.00 84.19 91 CYS A CA 1
ATOM 749 C C . CYS A 1 91 ? -1.065 -0.286 -1.212 1.00 84.19 91 CYS A C 1
ATOM 751 O O . CYS A 1 91 ? -0.076 0.321 -0.812 1.00 84.19 91 CYS A O 1
ATOM 753 N N . HIS A 1 92 ? -1.071 -1.590 -1.436 1.00 82.62 92 HIS A N 1
ATOM 754 C CA . HIS A 1 92 ? 0.089 -2.452 -1.283 1.00 82.62 92 HIS A CA 1
ATOM 755 C C . HIS A 1 92 ? 0.051 -3.554 -2.338 1.00 82.62 92 HIS A C 1
ATOM 757 O O . HIS A 1 92 ? -1.002 -3.874 -2.898 1.00 82.62 92 HIS A O 1
ATOM 763 N N . THR A 1 93 ? 1.218 -4.101 -2.648 1.00 78.44 93 THR A N 1
ATOM 764 C CA . THR A 1 93 ? 1.382 -5.173 -3.626 1.00 78.44 93 THR A CA 1
ATOM 765 C C . THR A 1 93 ? 1.717 -6.460 -2.885 1.00 78.44 93 THR A C 1
ATOM 767 O O . THR A 1 93 ? 2.690 -6.535 -2.139 1.00 78.44 93 THR A O 1
ATOM 770 N N . GLU A 1 94 ? 0.882 -7.475 -3.074 1.00 79.12 94 GLU A N 1
ATOM 771 C CA . GLU A 1 94 ? 1.039 -8.815 -2.518 1.00 79.12 94 GLU A CA 1
ATOM 772 C C . GLU A 1 94 ? 1.647 -9.721 -3.583 1.00 79.12 94 GLU A C 1
ATOM 774 O O . GLU A 1 94 ? 1.088 -9.865 -4.670 1.00 79.12 94 GLU A O 1
ATOM 779 N N . THR A 1 95 ? 2.784 -10.340 -3.277 1.00 76.81 95 THR A N 1
ATOM 780 C CA . THR A 1 95 ? 3.413 -11.347 -4.137 1.00 76.81 95 THR A CA 1
ATOM 781 C C . THR A 1 95 ? 3.358 -12.699 -3.446 1.00 76.81 95 THR A C 1
ATOM 783 O O . THR A 1 95 ? 3.963 -12.874 -2.392 1.00 76.81 95 THR A O 1
ATOM 786 N N . PHE A 1 96 ? 2.642 -13.642 -4.044 1.00 75.56 96 PHE A N 1
ATOM 787 C CA . PHE A 1 96 ? 2.498 -15.021 -3.597 1.00 75.56 96 PHE A CA 1
ATOM 788 C C . PHE A 1 96 ? 3.505 -15.898 -4.337 1.00 75.56 96 PHE A C 1
ATOM 790 O O . PHE A 1 96 ? 3.396 -16.072 -5.550 1.00 75.56 96 PHE A O 1
ATOM 797 N N . HIS A 1 97 ? 4.470 -16.454 -3.614 1.00 76.38 97 HIS A N 1
ATOM 798 C CA . HIS A 1 97 ? 5.512 -17.336 -4.136 1.00 76.38 97 HIS A CA 1
ATOM 799 C C . HIS A 1 97 ? 5.028 -18.781 -4.134 1.00 76.38 97 HIS A C 1
ATOM 801 O O . HIS A 1 97 ? 4.685 -19.327 -3.083 1.00 76.38 97 HIS A O 1
ATOM 807 N N . GLN A 1 98 ? 5.002 -19.397 -5.310 1.00 74.56 98 GLN A N 1
ATOM 808 C CA . GLN A 1 98 ? 4.573 -20.776 -5.499 1.00 74.56 98 GLN A CA 1
ATOM 809 C C . GLN A 1 98 ? 5.763 -21.739 -5.417 1.00 74.56 98 GLN A C 1
ATOM 811 O O . GLN A 1 98 ? 6.919 -21.357 -5.598 1.00 74.56 98 GLN A O 1
ATOM 816 N N . ALA A 1 99 ? 5.477 -23.012 -5.139 1.00 73.81 99 ALA A N 1
ATOM 817 C CA . ALA A 1 99 ? 6.506 -24.042 -4.997 1.00 73.81 99 ALA A CA 1
ATOM 818 C C . ALA A 1 99 ? 7.247 -24.348 -6.314 1.00 73.81 99 ALA A C 1
ATOM 820 O O . ALA A 1 99 ? 8.372 -24.836 -6.279 1.00 73.81 99 ALA A O 1
ATOM 821 N N . ASP A 1 100 ? 6.634 -24.047 -7.461 1.00 74.94 100 ASP A N 1
ATOM 822 C CA . ASP A 1 100 ? 7.212 -24.222 -8.799 1.00 74.94 100 ASP A CA 1
ATOM 823 C C . ASP A 1 100 ? 8.128 -23.058 -9.232 1.00 74.94 100 ASP A C 1
ATOM 825 O O . ASP A 1 100 ? 8.643 -23.054 -10.349 1.00 74.94 100 ASP A O 1
ATOM 829 N N . GLY A 1 101 ? 8.342 -22.070 -8.354 1.00 68.81 101 GLY A N 1
ATOM 830 C CA . GLY A 1 101 ? 9.147 -20.878 -8.623 1.00 68.81 101 GLY A CA 1
ATOM 831 C C . GLY A 1 101 ? 8.392 -19.747 -9.327 1.00 68.81 101 GLY A C 1
ATOM 832 O O . GLY A 1 101 ? 8.970 -18.681 -9.544 1.00 68.81 101 GLY A O 1
ATOM 833 N N . SER A 1 102 ? 7.113 -19.935 -9.664 1.00 67.69 102 SER A N 1
ATOM 834 C CA . SER A 1 102 ? 6.262 -18.866 -10.181 1.00 67.69 102 SER A CA 1
ATOM 835 C C . SER A 1 102 ? 5.756 -17.953 -9.057 1.00 67.69 102 SER A C 1
ATOM 837 O O . SER A 1 102 ? 5.754 -18.304 -7.871 1.00 67.69 102 SER A O 1
ATOM 839 N N . SER A 1 103 ? 5.316 -16.746 -9.420 1.00 70.81 103 SER A N 1
ATOM 840 C CA . SER A 1 103 ? 4.712 -15.813 -8.469 1.00 70.81 103 SER A CA 1
ATOM 841 C C . SER A 1 103 ? 3.418 -15.227 -9.010 1.00 70.81 103 SER A C 1
ATOM 843 O O . SER A 1 103 ? 3.365 -14.757 -10.148 1.00 70.81 103 SER A O 1
ATOM 845 N N . LEU A 1 104 ? 2.390 -15.197 -8.164 1.00 67.69 104 LEU A N 1
ATOM 846 C CA . LEU A 1 104 ? 1.165 -14.449 -8.425 1.00 67.69 104 LEU A CA 1
ATOM 847 C C . LEU A 1 104 ? 1.250 -13.098 -7.721 1.00 67.69 104 LEU A C 1
ATOM 849 O O . LEU A 1 104 ? 1.647 -13.030 -6.563 1.00 67.69 104 LEU A O 1
ATOM 853 N N . ILE A 1 105 ? 0.898 -12.021 -8.417 1.00 67.12 105 ILE A N 1
ATOM 854 C CA . ILE A 1 105 ? 1.011 -10.658 -7.890 1.00 67.12 105 ILE A CA 1
ATOM 855 C C . ILE A 1 105 ? -0.359 -9.997 -7.904 1.00 67.12 105 ILE A C 1
ATOM 857 O O . ILE A 1 105 ? -1.086 -10.096 -8.891 1.00 67.12 105 ILE A O 1
ATOM 861 N N . ARG A 1 106 ? -0.690 -9.292 -6.823 1.00 72.94 106 ARG A N 1
ATOM 862 C CA . ARG A 1 106 ? -1.957 -8.582 -6.663 1.00 72.94 106 ARG A CA 1
ATOM 863 C C . ARG A 1 106 ? -1.744 -7.207 -6.040 1.00 72.94 106 ARG A C 1
ATOM 865 O O . ARG A 1 106 ? -1.164 -7.099 -4.965 1.00 72.94 106 ARG A O 1
ATOM 872 N N . ARG A 1 107 ? -2.276 -6.160 -6.678 1.00 77.25 107 ARG A N 1
ATOM 873 C CA . ARG A 1 107 ? -2.343 -4.806 -6.105 1.00 77.25 107 ARG A CA 1
ATOM 874 C C . ARG A 1 107 ? -3.648 -4.652 -5.331 1.00 77.25 107 ARG A C 1
ATOM 876 O O . ARG A 1 107 ? -4.727 -4.689 -5.922 1.00 77.25 107 ARG A O 1
ATOM 883 N N . VAL A 1 108 ? -3.546 -4.458 -4.023 1.00 81.25 108 VAL A N 1
ATOM 884 C CA . VAL A 1 108 ? -4.690 -4.263 -3.130 1.00 81.25 108 VAL A CA 1
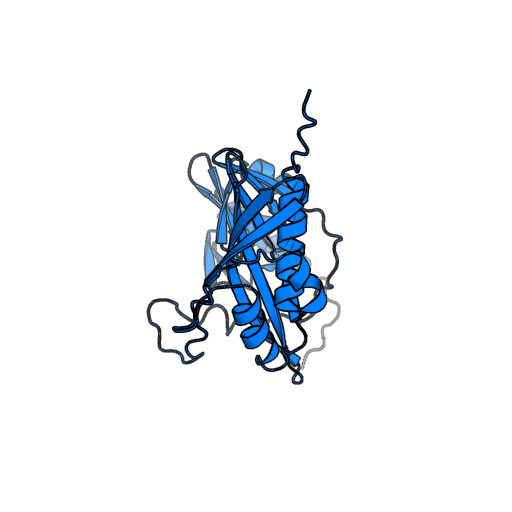ATOM 885 C C . VAL A 1 108 ? -4.792 -2.788 -2.774 1.00 81.25 108 VAL A C 1
ATOM 887 O O . VAL A 1 108 ? -3.802 -2.154 -2.423 1.00 81.25 108 VAL A O 1
ATOM 890 N N . ARG A 1 109 ? -5.997 -2.228 -2.874 1.00 86.31 109 ARG A N 1
ATOM 891 C CA . ARG A 1 109 ? -6.338 -0.874 -2.428 1.00 86.31 109 ARG A CA 1
ATOM 892 C C . ARG A 1 109 ? -7.250 -0.987 -1.224 1.00 86.31 109 ARG A C 1
ATOM 894 O O . ARG A 1 109 ? -8.210 -1.751 -1.256 1.00 86.31 109 ARG A O 1
ATOM 901 N N . ASN A 1 110 ? -6.960 -0.223 -0.183 1.00 91.75 110 ASN A N 1
ATOM 902 C CA . ASN A 1 110 ? -7.675 -0.299 1.075 1.00 91.75 110 ASN A CA 1
ATOM 903 C C . ASN A 1 110 ? -8.080 1.080 1.582 1.00 91.75 110 ASN A C 1
ATOM 905 O O . ASN A 1 110 ? -7.329 2.047 1.461 1.00 91.75 110 ASN A O 1
ATOM 909 N N . THR A 1 111 ? -9.252 1.142 2.204 1.00 94.25 111 THR A N 1
ATOM 910 C CA . THR A 1 111 ? -9.641 2.232 3.104 1.00 94.25 111 THR A CA 1
ATOM 911 C C . THR A 1 111 ? -9.793 1.668 4.506 1.00 94.25 111 THR A C 1
ATOM 913 O O . THR A 1 111 ? -10.462 0.656 4.693 1.00 94.25 111 THR A O 1
ATOM 916 N N . TYR A 1 112 ? -9.185 2.333 5.481 1.00 96.75 112 TYR A N 1
ATOM 917 C CA . TYR A 1 112 ? -9.201 1.992 6.894 1.00 96.75 112 TYR A CA 1
ATOM 918 C C . TYR A 1 112 ? -9.870 3.120 7.671 1.00 96.75 112 TYR A C 1
ATOM 920 O O . TYR A 1 112 ? -9.554 4.296 7.475 1.00 96.75 112 TYR A O 1
ATOM 928 N N . VAL A 1 113 ? -10.759 2.771 8.593 1.00 96.31 113 VAL A N 1
ATOM 929 C CA . VAL A 1 113 ? -11.316 3.730 9.552 1.00 96.31 113 VAL A CA 1
ATOM 930 C C . VAL A 1 113 ? -10.880 3.317 10.942 1.00 96.31 113 VAL A C 1
ATOM 932 O O . VAL A 1 113 ? -11.260 2.247 11.413 1.00 96.31 113 VAL A O 1
ATOM 935 N N . TRP A 1 114 ? -10.104 4.167 11.604 1.00 97.12 114 TRP A N 1
ATOM 936 C CA . TRP A 1 114 ? -9.708 3.978 12.993 1.00 97.12 114 TRP A CA 1
ATOM 937 C C . TRP A 1 114 ? -10.539 4.858 13.916 1.00 97.12 114 TRP A C 1
ATOM 939 O O . TRP A 1 114 ? -10.839 6.010 13.605 1.00 97.12 114 TRP A O 1
ATOM 949 N N . LYS A 1 115 ? -10.867 4.314 15.082 1.00 93.88 115 LYS A N 1
ATOM 950 C CA . LYS A 1 115 ? -11.541 4.983 16.184 1.00 93.88 115 LYS A CA 1
ATOM 951 C C . LYS A 1 115 ? -10.563 5.134 17.343 1.00 93.88 115 LYS A C 1
ATOM 953 O O . LYS A 1 115 ? -9.914 4.179 17.750 1.00 93.88 115 LYS A O 1
ATOM 958 N N . GLN A 1 116 ? -10.480 6.337 17.887 1.00 92.00 116 GLN A N 1
ATOM 959 C CA . GLN A 1 116 ? -9.629 6.680 19.010 1.00 92.00 116 GLN A CA 1
ATOM 960 C C . GLN A 1 116 ? -10.478 7.036 20.227 1.00 92.00 116 GLN A C 1
ATOM 962 O O . GLN A 1 116 ? -11.149 8.069 20.250 1.00 92.00 116 GLN A O 1
ATOM 967 N N . LEU A 1 117 ? -10.440 6.203 21.262 1.00 87.25 117 LEU A N 1
ATOM 968 C CA . LEU A 1 117 ? -11.183 6.427 22.501 1.00 87.25 117 LEU A CA 1
ATOM 969 C C . LEU A 1 117 ? -10.286 6.144 23.699 1.00 87.25 117 LEU A C 1
ATOM 971 O O . LEU A 1 117 ? -9.624 5.119 23.754 1.00 87.25 117 LEU A O 1
ATOM 975 N N . ARG A 1 118 ? -10.281 7.058 24.679 1.00 84.44 118 ARG A N 1
ATOM 976 C CA . ARG A 1 118 ? -9.556 6.898 25.956 1.00 84.44 118 ARG A CA 1
ATOM 977 C C . ARG A 1 118 ? -8.058 6.561 25.798 1.00 84.44 118 ARG A C 1
ATOM 979 O O . ARG A 1 118 ? -7.490 5.897 26.652 1.00 84.44 118 ARG A O 1
ATOM 986 N N . GLY A 1 119 ? -7.424 7.058 24.732 1.00 83.50 119 GLY A N 1
ATOM 987 C CA . GLY A 1 119 ? -6.004 6.816 24.441 1.00 83.50 119 GLY A CA 1
ATOM 988 C C . GLY A 1 119 ? -5.718 5.518 23.679 1.00 83.50 119 GLY A C 1
ATOM 989 O O . GLY A 1 119 ? -4.565 5.248 23.370 1.00 83.50 119 GLY A O 1
ATOM 990 N N . GLU A 1 120 ? -6.745 4.747 23.322 1.00 89.81 120 GLU A N 1
ATOM 991 C CA . GLU A 1 120 ? -6.621 3.534 22.516 1.00 89.81 120 GLU A CA 1
ATOM 992 C C . GLU A 1 120 ? -7.073 3.789 21.080 1.00 89.81 120 GLU A C 1
ATOM 994 O O . GLU A 1 120 ? -8.000 4.567 20.844 1.00 89.81 120 GLU A O 1
ATOM 999 N N . LEU A 1 121 ? -6.414 3.127 20.127 1.00 93.69 121 LEU A N 1
ATOM 1000 C CA . LEU A 1 121 ? -6.758 3.159 18.709 1.00 93.69 121 LEU A CA 1
ATOM 1001 C C . LEU A 1 121 ? -7.271 1.777 18.292 1.00 93.69 121 LEU A C 1
ATOM 1003 O O . LEU A 1 121 ? -6.506 0.813 18.317 1.00 93.69 121 LEU A O 1
ATOM 1007 N N . SER A 1 122 ? -8.540 1.693 17.899 1.00 96.00 122 SER A N 1
ATOM 1008 C CA . SER A 1 122 ? -9.180 0.478 17.395 1.00 96.00 122 SER A CA 1
ATOM 1009 C C . SER A 1 122 ? -9.609 0.654 15.942 1.00 96.00 122 SER A C 1
ATOM 1011 O O . SER A 1 122 ? -10.030 1.726 15.511 1.00 96.00 122 SER A O 1
ATOM 1013 N N . LEU A 1 123 ? -9.475 -0.397 15.149 1.00 96.88 123 LEU A N 1
ATOM 1014 C CA . LEU A 1 123 ? -9.850 -0.416 13.750 1.00 96.88 123 LEU A CA 1
ATOM 1015 C C . LEU A 1 123 ? -11.337 -0.738 13.642 1.00 96.88 123 LEU A C 1
ATOM 1017 O O . LEU A 1 123 ? -11.783 -1.801 14.068 1.00 96.88 123 LEU A O 1
ATOM 1021 N N . LEU A 1 124 ? -12.097 0.197 13.083 1.00 93.62 124 LEU A N 1
ATOM 1022 C CA . LEU A 1 124 ? -13.548 0.123 12.949 1.00 93.62 124 LEU A CA 1
ATOM 1023 C C . LEU A 1 124 ? -13.970 -0.451 11.596 1.00 93.62 124 LEU A C 1
ATOM 1025 O O . LEU A 1 124 ? -14.985 -1.134 11.509 1.00 93.62 124 LEU A O 1
ATOM 1029 N N . HIS A 1 125 ? -13.208 -0.179 10.537 1.00 93.12 125 HIS A N 1
ATOM 1030 C CA . HIS A 1 125 ? -13.584 -0.605 9.196 1.00 93.12 125 HIS A CA 1
ATOM 1031 C C . HIS A 1 125 ? -12.376 -0.839 8.291 1.00 93.12 125 HIS A C 1
ATOM 1033 O O . HIS A 1 125 ? -11.428 -0.054 8.326 1.00 93.12 125 HIS A O 1
ATOM 1039 N N . ILE A 1 126 ? -12.453 -1.878 7.454 1.00 92.81 126 ILE A N 1
ATOM 1040 C CA . ILE A 1 126 ? -11.621 -2.030 6.257 1.00 92.81 126 ILE A CA 1
ATOM 1041 C C . ILE A 1 126 ? -12.518 -2.267 5.041 1.00 92.81 126 ILE A C 1
ATOM 1043 O O . ILE A 1 126 ? -13.382 -3.146 5.066 1.00 92.81 126 ILE A O 1
ATOM 1047 N N . HIS A 1 127 ? -12.264 -1.524 3.968 1.00 88.12 127 HIS A N 1
ATOM 1048 C CA . HIS A 1 127 ? -12.736 -1.845 2.625 1.00 88.12 127 HIS A CA 1
ATOM 1049 C C . HIS A 1 127 ? -11.540 -2.187 1.747 1.00 88.12 127 HIS A C 1
ATOM 1051 O O . HIS A 1 127 ? -10.670 -1.334 1.570 1.00 88.12 127 HIS A O 1
ATOM 1057 N N . SER A 1 128 ? -11.532 -3.380 1.160 1.00 84.44 128 SER A N 1
ATOM 1058 C CA . SER A 1 128 ? -10.489 -3.855 0.254 1.00 84.44 128 SER A CA 1
ATOM 1059 C C . SER A 1 128 ? -11.021 -4.008 -1.165 1.00 84.44 128 SER A C 1
ATOM 1061 O O . SER A 1 128 ? -11.987 -4.727 -1.400 1.00 84.44 128 SER A O 1
ATOM 1063 N N . SER A 1 129 ? -10.335 -3.388 -2.121 1.00 78.12 129 SER A N 1
ATOM 1064 C CA . SER A 1 129 ? -10.592 -3.523 -3.552 1.00 78.12 129 SER A CA 1
ATOM 1065 C C . SER A 1 129 ? -9.311 -3.922 -4.275 1.00 78.12 129 SER A C 1
ATOM 1067 O O . SER A 1 129 ? -8.274 -3.261 -4.186 1.00 78.12 129 SER A O 1
ATOM 1069 N N . PHE A 1 130 ? -9.386 -4.995 -5.039 1.00 71.88 130 PHE A N 1
ATOM 1070 C CA . PHE A 1 130 ? -8.354 -5.436 -5.967 1.00 71.88 130 PHE A CA 1
ATOM 1071 C C . PHE A 1 130 ? -9.043 -5.840 -7.274 1.00 71.88 130 PHE A C 1
ATOM 1073 O O . PHE A 1 130 ? -10.263 -5.920 -7.287 1.00 71.88 130 PHE A O 1
ATOM 1080 N N . PRO A 1 131 ? -8.340 -5.935 -8.410 1.00 56.69 131 PRO A N 1
ATOM 1081 C CA . PRO A 1 131 ? -8.938 -6.538 -9.595 1.00 56.69 131 PRO A CA 1
ATOM 1082 C C . PRO A 1 131 ? -9.204 -8.023 -9.328 1.00 56.69 131 PRO A C 1
ATOM 1084 O O . PRO A 1 131 ? -8.358 -8.687 -8.712 1.00 56.69 131 PRO A O 1
ATOM 1087 N N . ASP A 1 132 ? -10.341 -8.530 -9.810 1.00 48.19 132 ASP A N 1
ATOM 1088 C CA . ASP A 1 132 ? -10.583 -9.967 -9.834 1.00 48.19 132 ASP A CA 1
ATOM 1089 C C . ASP A 1 132 ? -9.455 -10.607 -10.632 1.00 48.19 132 ASP A C 1
ATOM 1091 O O . ASP A 1 132 ? -9.029 -10.099 -11.675 1.00 48.19 132 ASP A O 1
ATOM 1095 N N . ILE A 1 133 ? -8.970 -11.747 -10.148 1.00 48.19 133 ILE A N 1
ATOM 1096 C CA . ILE A 1 133 ? -8.199 -12.659 -10.989 1.00 48.19 133 ILE A CA 1
ATOM 1097 C C . ILE A 1 133 ? -9.234 -13.364 -11.879 1.00 48.19 133 ILE A C 1
ATOM 1099 O O . ILE A 1 133 ? -9.434 -14.571 -11.785 1.00 48.19 133 ILE A O 1
ATOM 1103 N N . GLU A 1 134 ? -9.973 -12.601 -12.685 1.00 31.80 134 GLU A N 1
ATOM 1104 C CA . GLU A 1 134 ? -10.682 -13.164 -13.820 1.00 31.80 134 GLU A CA 1
ATOM 1105 C C . GLU A 1 134 ? -9.598 -13.556 -14.812 1.00 31.80 134 GLU A C 1
ATOM 1107 O O . GLU A 1 134 ? -8.963 -12.702 -15.419 1.00 31.80 134 GLU A O 1
ATOM 111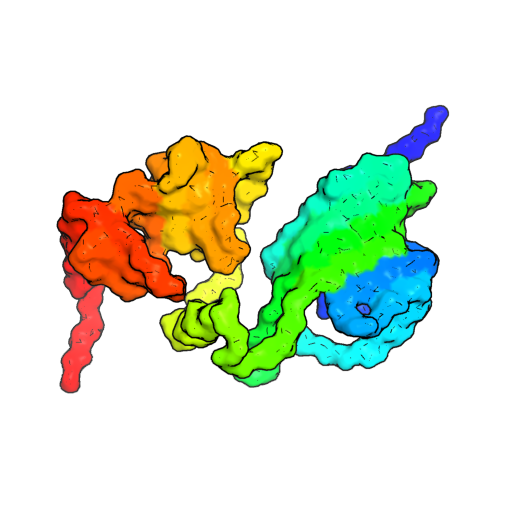2 N N . ASP A 1 135 ? -9.338 -14.861 -14.834 1.00 31.94 135 ASP A N 1
ATOM 1113 C CA . ASP A 1 135 ? -8.814 -15.635 -15.947 1.00 31.94 135 ASP A CA 1
ATOM 1114 C C . ASP A 1 135 ? -7.693 -14.944 -16.746 1.00 31.94 135 ASP A C 1
ATOM 1116 O O . ASP A 1 135 ? -7.905 -14.020 -17.531 1.00 31.94 135 ASP A O 1
ATOM 1120 N N . ILE A 1 136 ? -6.475 -15.478 -16.640 1.00 38.12 136 ILE A N 1
ATOM 1121 C CA . ILE A 1 136 ? -5.364 -15.183 -17.558 1.00 38.12 136 ILE A CA 1
ATOM 1122 C C . ILE A 1 136 ? -5.666 -15.836 -18.931 1.00 38.12 136 ILE A C 1
ATOM 1124 O O . ILE A 1 136 ? -4.832 -16.519 -19.521 1.00 38.12 136 ILE A O 1
ATOM 1128 N N . SER A 1 137 ? -6.886 -15.642 -19.433 1.00 28.16 137 SER A N 1
ATOM 1129 C CA . SER A 1 137 ? -7.364 -15.994 -20.757 1.00 28.16 137 SER A CA 1
ATOM 1130 C C . SER A 1 137 ? -7.442 -14.718 -21.612 1.00 28.16 137 SER A C 1
ATOM 1132 O O . SER A 1 137 ? -7.887 -13.666 -21.151 1.00 28.16 137 SER A O 1
ATOM 1134 N N . PRO A 1 138 ? -6.987 -14.765 -22.875 1.00 30.30 138 PRO A N 1
ATOM 1135 C CA . PRO A 1 138 ? -6.534 -13.600 -23.646 1.00 30.30 138 PRO A CA 1
ATOM 1136 C C . PRO A 1 138 ? -7.659 -12.771 -24.302 1.00 30.30 138 PRO A C 1
ATOM 1138 O O . PRO A 1 138 ? -7.518 -12.350 -25.449 1.00 30.30 138 PRO A O 1
ATOM 1141 N N . LEU A 1 139 ? -8.787 -12.538 -23.627 1.00 28.89 139 LEU A N 1
ATOM 1142 C CA . LEU A 1 139 ? -10.006 -12.024 -24.274 1.00 28.89 139 LEU A CA 1
ATOM 1143 C C . LEU A 1 139 ? -10.636 -10.776 -23.641 1.00 28.89 139 LEU A C 1
ATOM 1145 O O . LEU A 1 139 ? -11.803 -10.504 -23.903 1.00 28.89 139 LEU A O 1
ATOM 1149 N N . ASN A 1 140 ? -9.882 -9.960 -22.896 1.00 29.45 140 ASN A N 1
ATOM 1150 C CA . ASN A 1 140 ? -10.351 -8.620 -22.530 1.00 29.45 140 ASN A CA 1
ATOM 1151 C C . ASN A 1 140 ? -9.774 -7.557 -23.498 1.00 29.45 140 ASN A C 1
ATOM 1153 O O . ASN A 1 140 ? -8.596 -7.219 -23.390 1.00 29.45 140 ASN A O 1
ATOM 1157 N N . PRO A 1 141 ? -10.553 -7.005 -24.452 1.00 28.72 141 PRO A N 1
ATOM 1158 C CA . PRO A 1 141 ? -10.038 -6.122 -25.503 1.00 28.72 141 PRO A CA 1
ATOM 1159 C C . PRO A 1 141 ? -9.736 -4.685 -25.037 1.00 28.72 141 PRO A C 1
ATOM 1161 O O . PRO A 1 141 ? -9.404 -3.838 -25.863 1.00 28.72 141 PRO A O 1
ATOM 1164 N N . PHE A 1 142 ? -9.839 -4.395 -23.736 1.00 30.34 142 PHE A N 1
ATOM 1165 C CA . PHE A 1 142 ? -9.544 -3.074 -23.162 1.00 30.34 142 PHE A CA 1
ATOM 1166 C C . PHE A 1 142 ? -8.242 -3.017 -22.347 1.00 30.34 142 PHE A C 1
ATOM 1168 O O . PHE A 1 142 ? -7.805 -1.931 -21.975 1.00 30.34 142 PHE A O 1
ATOM 1175 N N . PHE A 1 143 ? -7.582 -4.158 -22.136 1.00 32.00 143 PHE A N 1
ATOM 1176 C CA . PHE A 1 143 ? -6.207 -4.250 -21.650 1.00 32.00 143 PHE A CA 1
ATOM 1177 C C . PHE A 1 143 ? -5.485 -5.246 -22.550 1.00 32.00 143 PHE A C 1
ATOM 1179 O O . PHE A 1 143 ? -5.690 -6.450 -22.427 1.00 32.00 143 PHE A O 1
ATOM 1186 N N . ASP A 1 144 ? -4.667 -4.762 -23.486 1.00 29.45 144 ASP A N 1
ATOM 1187 C CA . ASP A 1 144 ? -3.879 -5.647 -24.342 1.00 29.45 144 ASP A CA 1
ATOM 1188 C C . ASP A 1 144 ? -2.846 -6.372 -23.459 1.00 29.45 144 ASP A C 1
ATOM 1190 O O . ASP A 1 144 ? -1.765 -5.863 -23.163 1.00 29.45 144 ASP A O 1
ATOM 1194 N N . GLY A 1 145 ? -3.206 -7.573 -22.989 1.00 33.81 145 GLY A N 1
ATOM 1195 C CA . GLY A 1 145 ? -2.424 -8.471 -22.127 1.00 33.81 145 GLY A CA 1
ATOM 1196 C C . GLY A 1 145 ? -1.132 -8.994 -22.763 1.00 33.81 145 GLY A C 1
ATOM 1197 O O . GLY A 1 145 ? -0.565 -9.993 -22.323 1.00 33.81 145 GLY A O 1
ATOM 1198 N N . LYS A 1 146 ? -0.638 -8.321 -23.802 1.00 31.61 146 LYS A N 1
ATOM 1199 C CA . LYS A 1 146 ? 0.601 -8.634 -24.507 1.00 31.61 146 LYS A CA 1
ATOM 1200 C C . LYS A 1 146 ? 1.820 -7.941 -23.906 1.00 31.61 146 LYS A C 1
ATOM 1202 O O . LYS A 1 146 ? 2.928 -8.416 -24.144 1.00 31.61 146 LYS A O 1
ATOM 1207 N N . THR A 1 147 ? 1.669 -6.895 -23.094 1.00 34.12 147 THR A N 1
ATOM 1208 C CA . THR A 1 147 ? 2.809 -6.092 -22.603 1.00 34.12 147 THR A CA 1
ATOM 1209 C C . THR A 1 147 ? 3.370 -6.513 -21.246 1.00 34.12 147 THR A C 1
ATOM 1211 O O . THR A 1 147 ? 4.492 -6.142 -20.931 1.00 34.12 147 THR A O 1
ATOM 1214 N N . THR A 1 148 ? 2.683 -7.338 -20.450 1.00 33.31 148 THR A N 1
ATOM 1215 C CA . THR A 1 148 ? 3.224 -7.770 -19.139 1.00 33.31 148 THR A CA 1
ATOM 1216 C C . THR A 1 148 ? 3.673 -9.234 -19.133 1.00 33.31 148 THR A C 1
ATOM 1218 O O . THR A 1 148 ? 4.698 -9.563 -18.537 1.00 33.31 148 THR A O 1
ATOM 1221 N N . ALA A 1 149 ? 2.962 -10.113 -19.848 1.00 31.77 149 ALA A N 1
ATOM 1222 C CA . ALA A 1 149 ? 3.254 -11.549 -19.884 1.00 31.77 149 ALA A CA 1
ATOM 1223 C C . ALA A 1 149 ? 4.453 -11.901 -20.788 1.00 31.77 149 ALA A C 1
ATOM 1225 O O . ALA A 1 149 ? 5.280 -12.731 -20.421 1.00 31.77 149 ALA A O 1
ATOM 1226 N N . SER A 1 150 ? 4.604 -11.227 -21.935 1.00 28.97 150 SER A N 1
ATOM 1227 C CA . SER A 1 150 ? 5.721 -11.474 -22.867 1.00 28.97 150 SER A CA 1
ATOM 1228 C C . SER A 1 150 ? 7.042 -10.813 -22.443 1.00 28.97 150 SER A C 1
ATOM 1230 O O . SER A 1 150 ? 8.110 -11.183 -22.933 1.00 28.97 150 SER A O 1
ATOM 1232 N N . PHE A 1 151 ? 6.994 -9.860 -21.506 1.00 33.81 151 PHE A N 1
ATOM 1233 C CA . PHE A 1 151 ? 8.172 -9.099 -21.089 1.00 33.81 151 PHE A CA 1
ATOM 1234 C C . PHE A 1 151 ? 8.917 -9.692 -19.895 1.00 33.81 151 PHE A C 1
ATOM 1236 O O . PHE A 1 151 ? 10.130 -9.511 -19.804 1.00 33.81 151 PHE A O 1
ATOM 1243 N N . ARG A 1 152 ? 8.253 -10.475 -19.033 1.00 35.75 152 ARG A N 1
ATOM 1244 C CA . ARG A 1 152 ? 8.939 -11.180 -17.932 1.00 35.75 152 ARG A CA 1
ATOM 1245 C C . ARG A 1 152 ? 9.798 -12.358 -18.390 1.00 35.75 152 ARG A C 1
ATOM 1247 O O . ARG A 1 152 ? 10.732 -12.712 -17.686 1.00 35.75 152 ARG A O 1
ATOM 1254 N N . GLN A 1 153 ? 9.537 -12.932 -19.565 1.00 37.56 153 GLN A N 1
ATOM 1255 C CA . GLN A 1 153 ? 10.303 -14.077 -20.073 1.00 37.56 153 GLN A CA 1
ATOM 1256 C C . GLN A 1 153 ? 11.715 -13.715 -20.576 1.00 37.56 153 GLN A C 1
ATOM 1258 O O . GLN A 1 153 ? 12.534 -14.610 -20.745 1.00 37.56 153 GLN A O 1
ATOM 1263 N N . ASN A 1 154 ? 12.018 -12.426 -20.795 1.00 32.38 154 ASN A N 1
ATOM 1264 C CA . ASN A 1 154 ? 13.280 -11.972 -21.403 1.00 32.38 154 ASN A CA 1
ATOM 1265 C C . ASN A 1 154 ? 14.201 -11.170 -20.466 1.00 32.38 154 ASN A C 1
ATOM 1267 O O . ASN A 1 154 ? 15.261 -10.725 -20.904 1.00 32.38 154 ASN A O 1
ATOM 1271 N N . PHE A 1 155 ? 13.838 -10.985 -19.193 1.00 31.69 155 PHE A N 1
ATOM 1272 C CA . PHE A 1 155 ? 14.739 -10.394 -18.203 1.00 31.69 155 PHE A CA 1
ATOM 1273 C C . PHE A 1 155 ? 15.314 -11.492 -17.307 1.00 31.69 155 PHE A C 1
ATOM 1275 O O . PHE A 1 155 ? 14.541 -12.259 -16.733 1.00 31.69 155 PHE A O 1
ATOM 1282 N N . PRO A 1 156 ? 16.646 -11.575 -17.139 1.00 29.05 156 PRO A N 1
ATOM 1283 C CA . PRO A 1 156 ? 17.223 -12.458 -16.144 1.00 29.05 156 PRO A CA 1
ATOM 1284 C C . PRO A 1 156 ? 16.692 -12.054 -14.768 1.00 29.05 156 PRO A C 1
ATOM 1286 O O . PRO A 1 156 ? 16.885 -10.921 -14.320 1.00 29.05 156 PRO A O 1
ATOM 1289 N N . SER A 1 157 ? 16.031 -12.996 -14.101 1.00 33.88 157 SER A N 1
ATOM 1290 C CA . SER A 1 157 ? 15.773 -12.983 -12.665 1.00 33.88 157 SER A CA 1
ATOM 1291 C C . SER A 1 157 ? 17.113 -12.864 -11.934 1.00 33.88 157 SER A C 1
ATOM 1293 O O . SER A 1 157 ? 17.788 -13.857 -11.685 1.00 33.88 157 SER A O 1
ATOM 1295 N N . GLY A 1 158 ? 17.559 -11.635 -11.688 1.00 31.09 158 GLY A N 1
ATOM 1296 C CA . GLY A 1 158 ? 18.931 -11.383 -11.254 1.00 31.09 158 GLY A CA 1
ATOM 1297 C C . GLY A 1 158 ? 19.235 -9.909 -11.021 1.00 31.09 158 GLY A C 1
ATOM 1298 O O . GLY A 1 158 ? 20.247 -9.400 -11.488 1.00 31.09 158 GLY A O 1
ATOM 1299 N N . GLY A 1 159 ? 18.362 -9.201 -10.310 1.00 26.59 159 GLY A N 1
ATOM 1300 C CA . GLY A 1 159 ? 18.745 -7.983 -9.601 1.00 26.59 159 GLY A CA 1
ATOM 1301 C C . GLY A 1 159 ? 18.631 -8.267 -8.107 1.00 26.59 159 GLY A C 1
ATOM 1302 O O . GLY A 1 159 ? 17.586 -8.779 -7.706 1.00 26.59 159 GLY A O 1
ATOM 1303 N N . PRO A 1 160 ? 19.655 -7.998 -7.279 1.00 28.06 160 PRO A N 1
ATOM 1304 C CA . PRO A 1 160 ? 19.545 -8.249 -5.853 1.00 28.06 160 PRO A CA 1
ATOM 1305 C C . PRO A 1 160 ? 18.398 -7.409 -5.289 1.00 28.06 160 PRO A C 1
ATOM 1307 O O . PRO A 1 160 ? 18.245 -6.233 -5.630 1.00 28.06 160 PRO A O 1
ATOM 1310 N N . ALA A 1 161 ? 17.608 -8.018 -4.408 1.00 41.16 161 ALA A N 1
ATOM 1311 C CA . ALA A 1 161 ? 16.879 -7.271 -3.404 1.00 41.16 161 ALA A CA 1
ATOM 1312 C C . ALA A 1 161 ? 17.929 -6.544 -2.551 1.00 41.16 161 ALA A C 1
ATOM 1314 O O . ALA A 1 161 ? 18.592 -7.165 -1.724 1.00 41.16 161 ALA A O 1
ATOM 1315 N N . SER A 1 162 ? 18.155 -5.256 -2.799 1.00 35.22 162 SER A N 1
ATOM 1316 C CA . SER A 1 162 ? 18.963 -4.436 -1.904 1.00 35.22 162 SER A CA 1
ATOM 1317 C C . SER A 1 162 ? 18.432 -3.010 -1.832 1.00 35.22 162 SER A C 1
ATOM 1319 O O . SER A 1 162 ? 18.228 -2.325 -2.834 1.00 35.22 162 SER A O 1
ATOM 1321 N N . ASP A 1 163 ? 18.243 -2.586 -0.591 1.00 36.81 163 ASP A N 1
ATOM 1322 C CA . ASP A 1 163 ? 17.821 -1.275 -0.100 1.00 36.81 163 ASP A CA 1
ATOM 1323 C C . ASP A 1 163 ? 18.875 -0.164 -0.335 1.00 36.81 163 ASP A C 1
ATOM 1325 O O . ASP A 1 163 ? 18.909 0.832 0.377 1.00 36.81 163 ASP A O 1
ATOM 1329 N N . ASP A 1 164 ? 19.760 -0.317 -1.327 1.00 41.69 164 ASP A N 1
ATOM 1330 C CA . ASP A 1 164 ? 21.058 0.384 -1.376 1.00 41.69 164 ASP A CA 1
ATOM 1331 C C . ASP A 1 164 ? 21.248 1.302 -2.599 1.00 41.69 164 ASP A C 1
ATOM 1333 O O . ASP A 1 164 ? 22.351 1.766 -2.891 1.00 41.69 164 ASP A O 1
ATOM 1337 N N . PHE A 1 165 ? 20.176 1.593 -3.344 1.00 49.09 165 PHE A N 1
ATOM 1338 C CA . PHE A 1 165 ? 20.228 2.581 -4.426 1.00 49.09 165 PHE A CA 1
ATOM 1339 C C . PHE A 1 165 ? 19.636 3.918 -3.968 1.00 49.09 165 PHE A C 1
ATOM 1341 O O . PHE A 1 165 ? 18.500 3.943 -3.487 1.00 49.09 165 PHE A O 1
ATOM 1348 N N . PRO A 1 166 ? 20.358 5.045 -4.138 1.00 58.00 166 PRO A N 1
ATOM 1349 C CA . PRO A 1 166 ? 19.887 6.347 -3.688 1.00 58.00 166 PRO A CA 1
ATOM 1350 C C . PRO A 1 166 ? 18.575 6.705 -4.395 1.00 58.00 166 PRO A C 1
ATOM 1352 O O . PRO A 1 166 ? 18.537 6.930 -5.607 1.00 58.00 166 PRO A O 1
ATOM 1355 N N . ARG A 1 167 ? 17.484 6.732 -3.620 1.00 71.25 167 ARG A N 1
ATOM 1356 C CA . ARG A 1 167 ? 16.160 7.156 -4.087 1.00 71.25 167 ARG A CA 1
ATOM 1357 C C . ARG A 1 167 ? 16.181 8.656 -4.360 1.00 71.25 167 ARG A C 1
ATOM 1359 O O . ARG A 1 167 ? 16.731 9.435 -3.581 1.00 71.25 167 ARG A O 1
ATOM 1366 N N . ILE A 1 168 ? 15.546 9.071 -5.447 1.00 78.00 168 ILE A N 1
ATOM 1367 C CA . ILE A 1 168 ? 15.412 10.480 -5.798 1.00 78.00 168 ILE A CA 1
ATOM 1368 C C . ILE A 1 168 ? 14.095 11.051 -5.284 1.00 78.00 168 ILE A C 1
ATOM 1370 O O . ILE A 1 168 ? 13.023 10.478 -5.476 1.00 78.00 168 ILE A O 1
ATOM 1374 N N . LEU A 1 169 ? 14.183 12.220 -4.648 1.00 80.38 169 LEU A N 1
ATOM 1375 C CA . LEU A 1 169 ? 13.020 13.000 -4.249 1.00 80.38 169 LEU A CA 1
ATOM 1376 C C . LEU A 1 169 ? 12.508 13.817 -5.438 1.00 80.38 169 LEU A C 1
ATOM 1378 O O . LEU A 1 169 ? 13.174 14.739 -5.920 1.00 80.38 169 LEU A O 1
ATOM 1382 N N . LEU A 1 170 ? 11.284 13.524 -5.855 1.00 80.69 170 LEU A N 1
ATOM 1383 C CA . LEU A 1 170 ? 10.556 14.261 -6.875 1.00 80.69 170 LEU A CA 1
ATOM 1384 C C . LEU A 1 170 ? 9.427 15.070 -6.243 1.00 80.69 170 LEU A C 1
ATOM 1386 O O . LEU A 1 170 ? 8.688 14.587 -5.384 1.00 80.69 170 LEU A O 1
ATOM 1390 N N . ARG A 1 171 ? 9.291 16.325 -6.677 1.00 75.69 171 ARG A N 1
ATOM 1391 C CA . ARG A 1 171 ? 8.254 17.233 -6.174 1.00 75.69 171 ARG A CA 1
ATOM 1392 C C . ARG A 1 171 ? 7.040 17.176 -7.088 1.00 75.69 171 ARG A C 1
ATOM 1394 O O . ARG A 1 171 ? 7.115 17.646 -8.223 1.00 75.69 171 ARG A O 1
ATOM 1401 N N . GLY A 1 172 ? 5.952 16.611 -6.582 1.00 72.38 172 GLY A N 1
ATOM 1402 C CA . GLY A 1 172 ? 4.685 16.478 -7.284 1.00 72.38 172 GLY A CA 1
ATOM 1403 C C . GLY A 1 172 ? 3.858 17.761 -7.327 1.00 72.38 172 GLY A C 1
ATOM 1404 O O . GLY A 1 172 ? 4.268 18.833 -6.862 1.00 72.38 172 GLY A O 1
ATOM 1405 N N . THR A 1 173 ? 2.666 17.651 -7.903 1.00 63.69 173 THR A N 1
ATOM 1406 C CA . THR A 1 173 ? 1.624 18.679 -7.811 1.00 63.69 173 THR A CA 1
ATOM 1407 C C . THR A 1 173 ? 1.011 18.701 -6.406 1.00 63.69 173 THR A C 1
ATOM 1409 O O . THR A 1 173 ? 1.122 17.736 -5.659 1.00 63.69 173 THR A O 1
ATOM 1412 N N . GLU A 1 174 ? 0.431 19.838 -6.006 1.00 69.25 174 GLU A N 1
ATOM 1413 C CA . GLU A 1 174 ? -0.280 19.991 -4.715 1.00 69.25 174 GLU A CA 1
ATOM 1414 C C . GLU A 1 174 ? 0.528 19.640 -3.447 1.00 69.25 174 GLU A C 1
ATOM 1416 O O . GLU A 1 174 ? -0.026 19.368 -2.390 1.00 69.25 174 GLU A O 1
ATOM 1421 N N . GLY A 1 175 ? 1.862 19.691 -3.522 1.00 60.88 175 GLY A N 1
ATOM 1422 C CA . GLY A 1 175 ? 2.737 19.421 -2.376 1.00 60.88 175 GLY A CA 1
ATOM 1423 C C . GLY A 1 175 ? 3.105 17.947 -2.182 1.00 60.88 175 GLY A C 1
ATOM 1424 O O . GLY A 1 175 ? 3.860 17.650 -1.254 1.00 60.88 175 GLY A O 1
ATOM 1425 N N . ALA A 1 176 ? 2.659 17.051 -3.070 1.00 56.78 176 ALA A N 1
ATOM 1426 C CA . ALA A 1 176 ? 3.056 15.646 -3.064 1.00 56.78 176 ALA A CA 1
ATOM 1427 C C . ALA A 1 176 ? 4.582 15.477 -3.207 1.00 56.78 176 ALA A C 1
ATOM 1429 O O . ALA A 1 176 ? 5.269 16.265 -3.870 1.00 56.78 176 ALA A O 1
ATOM 1430 N N . ARG A 1 177 ? 5.126 14.435 -2.574 1.00 70.56 177 ARG A N 1
ATOM 1431 C CA . ARG A 1 177 ? 6.551 14.085 -2.612 1.00 70.56 177 ARG A CA 1
ATOM 1432 C C . ARG A 1 177 ? 6.685 12.610 -2.950 1.00 70.56 177 ARG A C 1
ATOM 1434 O O . ARG A 1 177 ? 6.176 11.778 -2.209 1.00 70.56 177 ARG A O 1
ATOM 1441 N N . TYR A 1 178 ? 7.385 12.307 -4.036 1.00 70.81 178 TYR A N 1
ATOM 1442 C CA . TYR A 1 178 ? 7.625 10.935 -4.477 1.00 70.81 178 TYR A CA 1
ATOM 1443 C C . TYR A 1 178 ? 9.090 10.573 -4.246 1.00 70.81 178 TYR A C 1
ATOM 1445 O O . TYR A 1 178 ? 9.977 11.355 -4.589 1.00 70.81 178 TYR A O 1
ATOM 1453 N N . PHE A 1 179 ? 9.340 9.399 -3.672 1.00 78.00 179 PHE A N 1
ATOM 1454 C CA . PHE A 1 179 ? 10.681 8.863 -3.441 1.00 78.00 179 PHE A CA 1
ATOM 1455 C C . PHE A 1 179 ? 10.877 7.635 -4.327 1.00 78.00 179 PHE A C 1
ATOM 1457 O O . PHE A 1 179 ? 10.555 6.519 -3.923 1.00 78.00 179 PHE A O 1
ATOM 1464 N N . LEU A 1 180 ? 11.380 7.851 -5.542 1.00 73.62 180 LEU A N 1
ATOM 1465 C CA . LEU A 1 180 ? 11.515 6.793 -6.546 1.00 73.62 180 LEU A CA 1
ATOM 1466 C C . LEU A 1 180 ? 12.963 6.330 -6.662 1.00 73.62 180 LEU A C 1
ATOM 1468 O O . LEU A 1 180 ? 13.896 7.137 -6.641 1.00 73.62 180 LEU A O 1
ATOM 1472 N N . SER A 1 181 ? 13.159 5.029 -6.827 1.00 78.31 181 SER A N 1
ATOM 1473 C CA . SER A 1 181 ? 14.425 4.493 -7.304 1.00 78.31 181 SER A CA 1
ATOM 1474 C C . SER A 1 181 ? 14.588 4.834 -8.789 1.00 78.31 181 SER A C 1
ATOM 1476 O O . SER A 1 181 ? 13.665 4.616 -9.576 1.00 78.31 181 SER A O 1
ATOM 1478 N N . PRO A 1 182 ? 15.769 5.299 -9.235 1.00 77.94 182 PRO A N 1
ATOM 1479 C CA . PRO A 1 182 ? 16.049 5.498 -10.657 1.00 77.94 182 PRO A CA 1
ATOM 1480 C C . PRO A 1 182 ? 15.760 4.264 -11.529 1.00 77.94 182 PRO A C 1
ATOM 1482 O O . PRO A 1 182 ? 15.449 4.405 -12.704 1.00 77.94 182 PRO A O 1
ATOM 1485 N N . ARG A 1 183 ? 15.833 3.047 -10.974 1.00 71.31 183 ARG A N 1
ATOM 1486 C CA . ARG A 1 183 ? 15.544 1.805 -11.714 1.00 71.31 183 ARG A CA 1
ATOM 1487 C C . ARG A 1 183 ? 14.057 1.601 -12.020 1.00 71.31 183 ARG A C 1
ATOM 1489 O O . ARG A 1 183 ? 13.743 0.909 -12.982 1.00 71.31 183 ARG A O 1
ATOM 1496 N N . GLU A 1 184 ? 13.174 2.204 -11.227 1.00 68.56 184 GLU A N 1
ATOM 1497 C CA . GLU A 1 184 ? 11.714 2.127 -11.392 1.00 68.56 184 GLU A CA 1
ATOM 1498 C C . GLU A 1 184 ? 11.219 3.039 -12.522 1.00 68.56 184 GLU A C 1
ATOM 1500 O O . GLU A 1 184 ? 10.137 2.831 -13.067 1.00 68.56 184 GLU A O 1
ATOM 1505 N N . ILE A 1 185 ? 12.014 4.047 -12.889 1.00 81.75 185 ILE A N 1
ATOM 1506 C CA . ILE A 1 185 ? 11.667 5.015 -13.925 1.00 81.75 185 ILE A CA 1
ATOM 1507 C C . ILE A 1 185 ? 12.096 4.469 -15.286 1.00 81.75 185 ILE A C 1
ATOM 1509 O O . ILE A 1 185 ? 13.280 4.212 -15.515 1.00 81.75 185 ILE A O 1
ATOM 1513 N N . ILE A 1 186 ? 11.129 4.343 -16.194 1.00 78.81 186 ILE A N 1
ATOM 1514 C CA . ILE A 1 186 ? 11.329 3.892 -17.575 1.00 78.81 186 ILE A CA 1
ATOM 1515 C C . ILE A 1 186 ? 11.770 5.083 -18.425 1.00 78.81 186 ILE A C 1
ATOM 1517 O O . ILE A 1 186 ? 12.836 5.077 -19.046 1.00 78.81 186 ILE A O 1
ATOM 1521 N N . PHE A 1 187 ? 10.983 6.157 -18.403 1.00 84.19 187 PHE A N 1
ATOM 1522 C CA . PHE A 1 187 ? 11.317 7.415 -19.052 1.00 84.19 187 PHE A CA 1
ATOM 1523 C C . PHE A 1 187 ? 10.663 8.596 -18.342 1.00 84.19 187 PHE A C 1
ATOM 1525 O O . PHE A 1 187 ? 9.781 8.467 -17.500 1.00 84.19 187 PHE A O 1
ATOM 1532 N N . ILE A 1 188 ? 11.112 9.789 -18.702 1.00 89.81 188 ILE A N 1
ATOM 1533 C CA . ILE A 1 188 ? 10.554 11.053 -18.263 1.00 89.81 188 ILE A CA 1
ATOM 1534 C C . ILE A 1 188 ? 10.325 11.894 -19.510 1.00 89.81 188 ILE A C 1
ATOM 1536 O O . ILE A 1 188 ? 11.248 12.113 -20.305 1.00 89.81 188 ILE A O 1
ATOM 1540 N N . ARG A 1 189 ? 9.101 12.392 -19.665 1.00 89.25 189 ARG A N 1
ATOM 1541 C CA . ARG A 1 189 ? 8.720 13.287 -20.757 1.00 89.25 189 ARG A CA 1
ATOM 1542 C C . ARG A 1 189 ? 8.357 14.667 -20.231 1.00 89.25 189 ARG A C 1
ATOM 1544 O O . ARG A 1 189 ? 7.735 14.802 -19.182 1.00 89.25 189 ARG A O 1
ATOM 1551 N N . ALA A 1 190 ? 8.733 15.708 -20.963 1.00 87.06 190 ALA A N 1
ATOM 1552 C CA . ALA A 1 190 ? 8.253 17.056 -20.670 1.00 87.06 190 ALA A CA 1
ATOM 1553 C C . ALA A 1 190 ? 6.824 17.233 -21.196 1.00 87.06 190 ALA A C 1
ATOM 1555 O O . ALA A 1 190 ? 6.565 16.968 -22.372 1.00 87.06 190 ALA A O 1
ATOM 1556 N N . GLN A 1 191 ? 5.932 17.744 -20.348 1.00 77.19 191 GLN A N 1
ATOM 1557 C CA . GLN A 1 191 ? 4.548 18.059 -20.682 1.00 77.19 191 GLN A CA 1
ATOM 1558 C C . GLN A 1 191 ? 4.207 19.468 -20.172 1.00 77.19 191 GLN A C 1
ATOM 1560 O O . GLN A 1 191 ? 3.795 19.677 -19.032 1.00 77.19 191 GLN A O 1
ATOM 1565 N N . GLY A 1 192 ? 4.407 20.467 -21.035 1.00 79.81 192 GLY A N 1
ATOM 1566 C CA . GLY A 1 192 ? 4.219 21.875 -20.678 1.00 79.81 192 GLY A CA 1
ATOM 1567 C C . GLY A 1 192 ? 5.244 22.346 -19.641 1.00 79.81 192 GLY A C 1
ATOM 1568 O O . GLY A 1 192 ? 6.448 22.260 -19.876 1.00 79.81 192 GLY A O 1
ATOM 1569 N N . THR A 1 193 ? 4.763 22.862 -18.507 1.00 78.44 193 THR A N 1
ATOM 1570 C CA . THR A 1 193 ? 5.596 23.316 -17.376 1.00 78.44 193 THR A CA 1
ATOM 1571 C C . THR A 1 193 ? 5.928 22.203 -16.378 1.00 78.44 193 THR A C 1
ATOM 1573 O O . THR A 1 193 ? 6.723 22.425 -15.464 1.00 78.44 193 THR A O 1
ATOM 1576 N N . LEU A 1 194 ? 5.337 21.017 -16.550 1.00 83.00 194 LEU A N 1
ATOM 1577 C CA . LEU A 1 194 ? 5.559 19.835 -15.722 1.00 83.00 194 LEU A CA 1
ATOM 1578 C C . LEU A 1 194 ? 6.341 18.773 -16.503 1.00 83.00 194 LEU A C 1
ATOM 1580 O O . LEU A 1 194 ? 6.439 18.807 -17.733 1.00 83.00 194 LEU A O 1
ATOM 1584 N N . SER A 1 195 ? 6.892 17.809 -15.775 1.00 86.44 195 SER A N 1
ATOM 1585 C CA . SER A 1 195 ? 7.419 16.576 -16.350 1.00 86.44 195 SER A CA 1
ATOM 1586 C C . SER A 1 195 ? 6.572 15.406 -15.877 1.00 86.44 195 SER A C 1
ATOM 1588 O O . SER A 1 195 ? 6.190 15.340 -14.711 1.00 86.44 195 SER A O 1
ATOM 1590 N N . THR A 1 196 ? 6.314 14.468 -16.774 1.00 83.81 196 THR A N 1
ATOM 1591 C CA . THR A 1 196 ? 5.674 13.198 -16.450 1.00 83.81 196 THR A CA 1
ATOM 1592 C C . THR A 1 196 ? 6.750 12.137 -16.344 1.00 83.81 196 THR A C 1
ATOM 1594 O O . THR A 1 196 ? 7.506 11.919 -17.291 1.00 83.81 196 THR A O 1
ATOM 1597 N N . VAL A 1 197 ? 6.843 11.523 -15.173 1.00 82.88 197 VAL A N 1
ATOM 1598 C CA . VAL A 1 197 ? 7.753 10.420 -14.877 1.00 82.88 197 VAL A CA 1
ATOM 1599 C C . VAL A 1 197 ? 6.953 9.142 -15.063 1.00 82.88 197 VAL A C 1
ATOM 1601 O O . VAL A 1 197 ? 6.002 8.918 -14.319 1.00 82.88 197 VAL A O 1
ATOM 1604 N N . HIS A 1 198 ? 7.321 8.358 -16.071 1.00 73.69 198 HIS A N 1
ATOM 1605 C CA . HIS A 1 198 ? 6.663 7.105 -16.406 1.00 73.69 198 HIS A CA 1
ATOM 1606 C C . HIS A 1 198 ? 7.395 5.943 -15.736 1.00 73.69 198 HIS A C 1
ATOM 1608 O O . HIS A 1 198 ? 8.615 5.781 -15.888 1.00 73.69 198 HIS A O 1
ATOM 1614 N N . THR A 1 199 ? 6.648 5.141 -14.989 1.00 69.19 199 THR A N 1
ATOM 1615 C CA . THR A 1 199 ? 7.112 3.902 -14.363 1.00 69.19 199 THR A CA 1
ATOM 1616 C C . THR A 1 199 ? 6.160 2.765 -14.729 1.00 69.19 199 THR A C 1
ATOM 1618 O O . THR A 1 199 ? 5.064 2.987 -15.241 1.00 69.19 199 THR A O 1
ATOM 1621 N N . LEU A 1 200 ? 6.531 1.535 -14.371 1.00 52.97 200 LEU A N 1
ATOM 1622 C CA . LEU A 1 200 ? 5.624 0.386 -14.465 1.00 52.97 200 LEU A CA 1
ATOM 1623 C C . LEU A 1 200 ? 4.372 0.511 -13.579 1.00 52.97 200 LEU A C 1
ATOM 1625 O O . LEU A 1 200 ? 3.361 -0.129 -13.859 1.00 52.97 200 LEU A O 1
ATOM 1629 N N . SER A 1 201 ? 4.446 1.295 -12.500 1.00 47.84 201 SER A N 1
ATOM 1630 C CA . SER A 1 201 ? 3.349 1.524 -11.552 1.00 47.84 201 SER A CA 1
ATOM 1631 C C . SER A 1 201 ? 2.424 2.674 -11.965 1.00 47.84 201 SER A C 1
ATOM 1633 O O . SER A 1 201 ? 1.345 2.816 -11.389 1.00 47.84 201 SER A O 1
ATOM 1635 N N . GLY A 1 202 ? 2.821 3.479 -12.956 1.00 51.28 202 GLY A N 1
ATOM 1636 C CA . GLY A 1 202 ? 2.017 4.554 -13.527 1.00 51.28 202 GLY A CA 1
ATOM 1637 C C . GLY A 1 202 ? 2.777 5.865 -13.735 1.00 51.28 202 GLY A C 1
ATOM 1638 O O . GLY A 1 202 ? 3.996 5.953 -13.599 1.00 51.28 202 GLY A O 1
ATOM 1639 N N . ASP A 1 203 ? 2.016 6.907 -14.071 1.00 69.88 203 ASP A N 1
ATOM 1640 C CA . ASP A 1 203 ? 2.540 8.240 -14.367 1.00 69.88 203 ASP A CA 1
ATOM 1641 C C . ASP A 1 203 ? 2.521 9.149 -13.137 1.00 69.88 203 ASP A C 1
ATOM 1643 O O . ASP A 1 203 ? 1.475 9.379 -12.528 1.00 69.88 203 ASP A O 1
ATOM 1647 N N . TYR A 1 204 ? 3.662 9.773 -12.841 1.00 75.44 204 TYR A N 1
ATOM 1648 C CA . TYR A 1 204 ? 3.776 10.798 -11.804 1.00 75.44 204 TYR A CA 1
ATOM 1649 C C . TYR A 1 204 ? 4.012 12.169 -12.431 1.00 75.44 204 TYR A C 1
ATOM 1651 O O . TYR A 1 204 ? 4.964 12.372 -13.188 1.00 75.44 204 TYR A O 1
ATOM 1659 N N . GLN A 1 205 ? 3.175 13.144 -12.077 1.00 79.19 205 GLN A N 1
ATOM 1660 C CA . GLN A 1 205 ? 3.360 14.530 -12.503 1.00 79.19 205 GLN A CA 1
ATOM 1661 C C . GLN A 1 205 ? 4.271 15.265 -11.525 1.00 79.19 205 GLN A C 1
ATOM 1663 O O . GLN A 1 205 ? 3.960 15.392 -10.340 1.00 79.19 205 GLN A O 1
ATOM 1668 N N . VAL A 1 206 ? 5.398 15.772 -12.024 1.00 84.00 206 VAL A N 1
ATOM 1669 C CA . VAL A 1 206 ? 6.431 16.413 -11.206 1.00 84.00 206 VAL A CA 1
ATOM 1670 C C . VAL A 1 206 ? 6.797 17.792 -11.741 1.00 84.00 206 VAL A C 1
ATOM 1672 O O . VAL A 1 206 ? 6.775 18.060 -12.939 1.00 84.00 206 VAL A O 1
ATOM 1675 N N . ARG A 1 207 ? 7.178 18.691 -10.833 1.00 82.00 207 ARG A N 1
ATOM 1676 C CA . ARG A 1 207 ? 7.605 20.065 -11.150 1.00 82.00 207 ARG A CA 1
ATOM 1677 C C . ARG A 1 207 ? 9.078 20.163 -11.552 1.00 82.00 207 ARG A C 1
ATOM 1679 O O . ARG A 1 207 ? 9.556 21.234 -11.913 1.00 82.00 207 ARG A O 1
ATOM 1686 N N . ASN A 1 208 ? 9.831 19.073 -11.436 1.00 85.12 208 ASN A N 1
ATOM 1687 C CA . ASN A 1 208 ? 11.233 19.037 -11.828 1.00 85.12 208 ASN A CA 1
ATOM 1688 C C . ASN A 1 208 ? 11.364 19.121 -13.359 1.00 85.12 208 ASN A C 1
ATOM 1690 O O . ASN A 1 208 ? 10.619 18.471 -14.087 1.00 85.12 208 ASN A O 1
ATOM 1694 N N . THR A 1 209 ? 12.335 19.892 -13.854 1.00 86.19 209 THR A N 1
ATOM 1695 C CA . THR A 1 209 ? 12.629 19.973 -15.294 1.00 86.19 209 THR A CA 1
ATOM 1696 C C . THR A 1 209 ? 13.507 18.805 -15.739 1.00 86.19 209 THR A C 1
ATOM 1698 O O . THR A 1 209 ? 14.336 18.323 -14.965 1.00 86.19 209 THR A O 1
ATOM 1701 N N . LEU A 1 210 ? 13.408 18.402 -17.011 1.00 86.75 210 LEU A N 1
ATOM 1702 C CA . LEU A 1 210 ? 14.276 17.363 -17.586 1.00 86.75 210 LEU A CA 1
ATOM 1703 C C . LEU A 1 210 ? 15.767 17.647 -17.370 1.00 86.75 210 LEU A C 1
ATOM 1705 O O . LEU A 1 210 ? 16.513 16.734 -17.053 1.00 86.75 210 LEU A O 1
ATOM 1709 N N . SER A 1 211 ? 16.200 18.907 -17.480 1.00 84.88 211 SER A N 1
ATOM 1710 C CA . SER A 1 211 ? 17.606 19.281 -17.267 1.00 84.88 211 SER A CA 1
ATOM 1711 C C . SER A 1 211 ? 18.052 19.138 -15.808 1.00 84.88 211 SER A C 1
ATOM 1713 O O . SER A 1 211 ? 19.219 18.860 -15.551 1.00 84.88 211 SER A O 1
ATOM 1715 N N . SER A 1 212 ? 17.146 19.336 -14.842 1.00 85.94 212 SER A N 1
ATOM 1716 C CA . SER A 1 212 ? 17.433 19.058 -13.429 1.00 85.94 212 SER A CA 1
ATOM 1717 C C . SER A 1 212 ? 17.487 17.557 -13.162 1.00 85.94 212 SER A C 1
ATOM 1719 O O . SER A 1 212 ? 18.321 17.117 -12.380 1.00 85.94 212 SER A O 1
ATOM 1721 N N . LEU A 1 213 ? 16.594 16.788 -13.786 1.00 85.38 213 LEU A N 1
ATOM 1722 C CA . LEU A 1 213 ? 16.507 15.342 -13.606 1.00 85.38 213 LEU A CA 1
ATOM 1723 C C . LEU A 1 213 ? 17.698 14.628 -14.248 1.00 85.38 213 LEU A C 1
ATOM 1725 O O . LEU A 1 213 ? 18.298 13.781 -13.607 1.00 85.38 213 LEU A O 1
ATOM 1729 N N . GLU A 1 214 ? 18.117 15.049 -15.440 1.00 85.69 214 GLU A N 1
ATOM 1730 C CA . GLU A 1 214 ? 19.289 14.532 -16.161 1.00 85.69 214 GLU A CA 1
ATOM 1731 C C . GLU A 1 214 ? 20.587 14.618 -15.341 1.00 85.69 214 GLU A C 1
ATOM 1733 O O . GLU A 1 214 ? 21.409 13.713 -15.406 1.00 85.69 214 GLU A O 1
A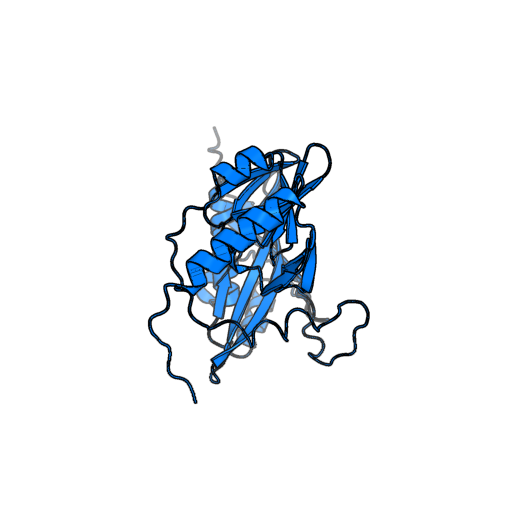TOM 1738 N N . LYS A 1 215 ? 20.764 15.665 -14.523 1.00 84.06 215 LYS A N 1
ATOM 1739 C CA . LYS A 1 215 ? 21.942 15.806 -13.646 1.00 84.06 215 LYS A CA 1
ATOM 1740 C C . LYS A 1 215 ? 21.900 14.896 -12.419 1.00 84.06 215 LYS A C 1
ATOM 1742 O O . LYS A 1 215 ? 22.947 14.515 -11.911 1.00 84.06 215 LYS A O 1
ATOM 1747 N N . ASN A 1 216 ? 20.698 14.595 -11.934 1.00 78.69 216 ASN A N 1
ATOM 1748 C CA . ASN A 1 216 ? 20.484 13.858 -10.688 1.00 78.69 216 ASN A CA 1
ATOM 1749 C C . ASN A 1 216 ? 20.251 12.357 -10.919 1.00 78.69 216 ASN A C 1
ATOM 1751 O O . ASN A 1 216 ? 20.307 11.580 -9.971 1.00 78.69 216 ASN A O 1
ATOM 1755 N N . LEU A 1 217 ? 19.972 11.951 -12.160 1.00 82.56 217 LEU A N 1
ATOM 1756 C CA . LEU A 1 217 ? 19.660 10.580 -12.540 1.00 82.56 217 LEU A CA 1
ATOM 1757 C C . LEU A 1 217 ? 20.787 9.980 -13.384 1.00 82.56 217 LEU A C 1
ATOM 1759 O O . LEU A 1 217 ? 20.832 10.134 -14.606 1.00 82.56 217 LEU A O 1
ATOM 1763 N N . ALA A 1 218 ? 21.685 9.247 -12.727 1.00 77.69 218 ALA A N 1
ATOM 1764 C CA . ALA A 1 218 ? 22.678 8.430 -13.414 1.00 77.69 218 ALA A CA 1
ATOM 1765 C C . ALA A 1 218 ? 22.003 7.262 -14.157 1.00 77.69 218 ALA A C 1
ATOM 1767 O O . ALA A 1 218 ? 21.028 6.686 -13.679 1.00 77.69 218 ALA A O 1
ATOM 1768 N N . GLY A 1 219 ? 22.529 6.899 -15.330 1.00 78.81 219 GLY A N 1
ATOM 1769 C CA . GLY A 1 219 ? 21.984 5.800 -16.140 1.00 78.81 219 GLY A CA 1
ATOM 1770 C C . GLY A 1 219 ? 20.821 6.189 -17.060 1.00 78.81 219 GLY A C 1
ATOM 1771 O O . GLY A 1 219 ? 20.246 5.315 -17.705 1.00 78.81 219 GLY A O 1
ATOM 1772 N N . PHE A 1 220 ? 20.510 7.482 -17.179 1.00 85.56 220 PHE A N 1
ATOM 1773 C CA . PHE A 1 220 ? 19.504 7.997 -18.105 1.00 85.56 220 PHE A CA 1
ATOM 1774 C C . PHE A 1 220 ? 20.148 8.660 -19.320 1.00 85.56 220 PHE A C 1
ATOM 1776 O O . PHE A 1 220 ? 21.169 9.337 -19.227 1.00 85.56 220 PHE A O 1
ATOM 1783 N N . TRP A 1 221 ? 19.517 8.488 -20.475 1.00 84.25 221 TRP A N 1
ATOM 1784 C CA . TRP A 1 221 ? 19.870 9.136 -21.724 1.00 84.25 221 TRP A CA 1
ATOM 1785 C C . TRP A 1 221 ? 18.820 10.151 -22.112 1.00 84.25 221 TRP A C 1
ATOM 1787 O O . TRP A 1 221 ? 17.652 9.830 -22.334 1.00 84.25 221 TRP A O 1
ATOM 1797 N N . ARG A 1 222 ? 19.242 11.403 -22.260 1.00 88.12 222 ARG A N 1
ATOM 1798 C CA . ARG A 1 222 ? 18.387 12.413 -22.863 1.00 88.12 222 ARG A CA 1
ATOM 1799 C C . ARG A 1 222 ? 18.390 12.217 -24.365 1.00 88.12 222 ARG A C 1
ATOM 1801 O O . ARG A 1 222 ? 19.248 12.749 -25.058 1.00 88.12 222 ARG A O 1
ATOM 1808 N N . VAL A 1 223 ? 17.442 11.433 -24.858 1.00 83.12 223 VAL A N 1
ATOM 1809 C CA . VAL A 1 223 ? 17.345 11.050 -26.271 1.00 83.12 223 VAL A CA 1
ATOM 1810 C C . VAL A 1 223 ? 16.679 12.127 -27.132 1.00 83.12 223 VAL A C 1
ATOM 1812 O O . VAL A 1 223 ? 16.965 12.235 -28.323 1.00 83.12 223 VAL A O 1
ATOM 1815 N N . HIS A 1 224 ? 15.861 13.002 -26.541 1.00 86.75 224 HIS A N 1
ATOM 1816 C CA . HIS A 1 224 ? 15.208 14.120 -27.230 1.00 86.75 224 HIS A CA 1
ATOM 1817 C C . HIS A 1 224 ? 15.107 15.352 -26.322 1.00 86.75 224 HIS A C 1
ATOM 1819 O O . HIS A 1 224 ? 15.273 15.266 -25.106 1.00 86.75 224 HIS A O 1
ATOM 1825 N N . ARG A 1 225 ? 14.791 16.528 -26.888 1.00 83.06 225 ARG A N 1
ATOM 1826 C CA . ARG A 1 225 ? 14.608 17.764 -26.095 1.00 83.06 225 ARG A CA 1
ATOM 1827 C C . ARG A 1 225 ? 13.555 17.607 -24.990 1.00 83.06 225 ARG A C 1
ATOM 1829 O O . ARG A 1 225 ? 13.720 18.195 -23.922 1.00 83.06 225 ARG A O 1
ATOM 1836 N N . SE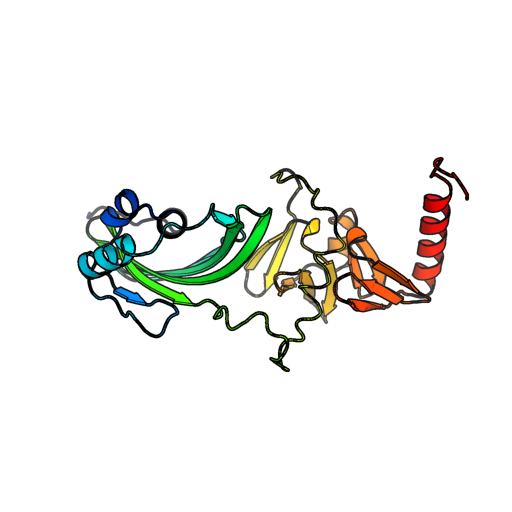R A 1 226 ? 12.552 16.765 -25.250 1.00 87.31 226 SER A N 1
ATOM 1837 C CA . SER A 1 226 ? 11.421 16.467 -24.364 1.00 87.31 226 SER A CA 1
ATOM 1838 C C . SER A 1 226 ? 11.463 15.073 -23.731 1.00 87.31 226 SER A C 1
ATOM 1840 O O . SER A 1 226 ? 10.479 14.723 -23.097 1.00 87.31 226 SER A O 1
ATOM 1842 N N . TRP A 1 227 ? 12.534 14.285 -23.910 1.00 89.19 227 TRP A N 1
ATOM 1843 C CA . TRP A 1 227 ? 12.589 12.903 -23.410 1.00 89.19 227 TRP A CA 1
ATOM 1844 C C . TRP A 1 227 ? 13.930 12.554 -22.773 1.00 89.19 227 TRP A C 1
ATOM 1846 O O . TRP A 1 227 ? 14.990 12.776 -23.365 1.00 89.19 227 TRP A O 1
ATOM 1856 N N . LEU A 1 228 ? 13.845 11.947 -21.594 1.00 89.81 228 LEU A N 1
ATOM 1857 C CA . LEU A 1 228 ? 14.939 11.362 -20.830 1.00 89.81 228 LEU A CA 1
ATOM 1858 C C . LEU A 1 228 ? 14.568 9.904 -20.532 1.00 89.81 228 LEU A C 1
ATOM 1860 O O . LEU A 1 228 ? 13.546 9.657 -19.914 1.00 89.81 228 LEU A O 1
ATOM 1864 N N . VAL A 1 229 ? 15.356 8.944 -20.999 1.00 85.12 229 VAL A N 1
ATOM 1865 C CA . VAL A 1 229 ? 15.011 7.514 -21.004 1.00 85.12 229 VAL A CA 1
ATOM 1866 C C . VAL A 1 229 ? 16.030 6.735 -20.191 1.00 85.12 229 VAL A C 1
ATOM 1868 O O . VAL A 1 229 ? 17.228 6.978 -20.316 1.00 85.12 229 VAL A O 1
ATOM 1871 N N . ASN A 1 230 ? 15.580 5.787 -19.380 1.00 82.31 230 ASN A N 1
ATOM 1872 C CA . ASN A 1 230 ? 16.468 4.880 -18.671 1.00 82.31 230 ASN A CA 1
ATOM 1873 C C . ASN A 1 230 ? 17.141 3.922 -19.660 1.00 82.31 230 ASN A C 1
ATOM 1875 O O . ASN A 1 230 ? 16.475 3.218 -20.417 1.00 82.31 230 ASN A O 1
ATOM 1879 N N . ARG A 1 231 ? 18.474 3.879 -19.650 1.00 77.12 231 ARG A N 1
ATOM 1880 C CA . ARG A 1 231 ? 19.262 3.074 -20.594 1.00 77.12 231 ARG A CA 1
ATOM 1881 C C . ARG A 1 231 ? 18.914 1.593 -20.535 1.00 77.12 231 ARG A C 1
ATOM 1883 O O . ARG A 1 231 ? 18.838 0.955 -21.579 1.00 77.12 231 ARG A O 1
ATOM 1890 N N . SER A 1 232 ? 18.669 1.068 -19.336 1.00 71.62 232 SER A N 1
ATOM 1891 C CA . SER A 1 232 ? 18.345 -0.346 -19.124 1.00 71.62 232 SER A CA 1
ATOM 1892 C C . SER A 1 232 ? 16.986 -0.740 -19.710 1.00 71.62 232 SER A C 1
ATOM 1894 O O . SER A 1 232 ? 16.726 -1.921 -19.915 1.00 71.62 232 SER A O 1
ATOM 1896 N N . TRP A 1 233 ? 16.131 0.246 -19.999 1.00 66.06 233 TRP A N 1
ATOM 1897 C CA . TRP A 1 233 ? 14.805 0.052 -20.583 1.00 66.06 233 TRP A CA 1
ATOM 1898 C C . TRP A 1 233 ? 14.788 0.120 -22.112 1.00 66.06 233 TRP A C 1
ATOM 1900 O O . TRP A 1 233 ? 13.765 -0.181 -22.727 1.00 66.06 233 TRP A O 1
ATOM 1910 N N . ILE A 1 234 ? 15.908 0.464 -22.748 1.00 70.31 234 ILE A N 1
ATOM 1911 C CA . ILE A 1 234 ? 16.015 0.500 -24.205 1.00 70.31 234 ILE A CA 1
ATOM 1912 C C . ILE A 1 234 ? 16.258 -0.920 -24.714 1.00 70.31 234 ILE A C 1
ATOM 1914 O O . ILE A 1 234 ? 17.307 -1.510 -24.471 1.00 70.31 234 ILE A O 1
ATOM 1918 N N . ARG A 1 235 ? 15.294 -1.455 -25.464 1.00 58.84 235 ARG A N 1
ATOM 1919 C CA . ARG A 1 235 ? 15.400 -2.771 -26.103 1.00 58.84 235 ARG A CA 1
ATOM 1920 C C . ARG A 1 235 ? 16.184 -2.704 -27.407 1.00 58.84 235 ARG A C 1
ATOM 1922 O O . ARG A 1 235 ? 16.989 -3.579 -27.699 1.00 58.84 235 ARG A O 1
ATOM 1929 N N . SER A 1 236 ? 15.919 -1.693 -28.231 1.00 63.22 236 SER A N 1
ATOM 1930 C CA . SER A 1 236 ? 16.658 -1.478 -29.479 1.00 63.22 236 SER A CA 1
ATOM 1931 C C . SER A 1 236 ? 16.594 -0.022 -29.917 1.00 63.22 236 SER A C 1
ATOM 1933 O O . SER A 1 236 ? 15.662 0.705 -29.577 1.00 63.22 236 SER A O 1
ATOM 1935 N N . ILE A 1 237 ? 17.586 0.410 -30.691 1.00 70.94 237 ILE A N 1
ATOM 1936 C CA . ILE A 1 237 ? 17.622 1.748 -31.279 1.00 70.94 237 ILE A CA 1
ATOM 1937 C C . ILE A 1 237 ? 17.562 1.611 -32.796 1.00 70.94 237 ILE A C 1
ATOM 1939 O O . ILE A 1 237 ? 18.317 0.855 -33.404 1.00 70.94 237 ILE A O 1
ATOM 1943 N N . ARG A 1 238 ? 16.651 2.364 -33.407 1.00 74.31 238 ARG A N 1
ATOM 1944 C CA . ARG A 1 238 ? 16.531 2.549 -34.854 1.00 74.31 238 ARG A CA 1
ATOM 1945 C C . ARG A 1 238 ? 16.810 4.006 -35.195 1.00 74.31 238 ARG A C 1
ATOM 1947 O O . ARG A 1 238 ? 16.939 4.867 -34.322 1.00 74.31 238 ARG A O 1
ATOM 1954 N N . ARG A 1 239 ? 16.887 4.313 -36.489 1.00 73.62 239 ARG A N 1
ATOM 1955 C CA . ARG A 1 239 ? 17.135 5.681 -36.951 1.00 73.62 239 ARG A CA 1
ATOM 1956 C C . ARG A 1 239 ? 16.102 6.651 -36.357 1.00 73.62 239 ARG A C 1
ATOM 1958 O O . ARG A 1 239 ? 14.927 6.600 -36.703 1.00 73.62 239 ARG A O 1
ATOM 1965 N N . TYR A 1 240 ? 16.568 7.537 -35.473 1.00 75.69 240 TYR A N 1
ATOM 1966 C CA . TYR A 1 240 ? 15.772 8.559 -34.771 1.00 75.69 240 TYR A CA 1
ATOM 1967 C C . TYR A 1 240 ? 14.660 8.028 -33.843 1.00 75.69 240 TYR A C 1
ATOM 1969 O O . TYR A 1 240 ? 13.719 8.768 -33.522 1.00 75.69 240 TYR A O 1
ATOM 1977 N N . ARG A 1 241 ? 14.747 6.766 -33.408 1.00 78.69 241 ARG A N 1
ATOM 1978 C CA . ARG A 1 241 ? 13.766 6.126 -32.519 1.00 78.69 241 ARG A CA 1
ATOM 1979 C C . ARG A 1 241 ? 14.443 5.153 -31.554 1.00 78.69 241 ARG A C 1
ATOM 1981 O O . ARG A 1 241 ? 15.294 4.374 -31.970 1.00 78.69 241 ARG A O 1
ATOM 1988 N N . ALA A 1 242 ? 14.049 5.180 -30.288 1.00 73.12 242 ALA A N 1
ATOM 1989 C CA . ALA A 1 242 ? 14.346 4.137 -29.314 1.00 73.12 242 ALA A CA 1
ATOM 1990 C C . ALA A 1 242 ? 13.073 3.320 -29.091 1.00 73.12 242 ALA A C 1
ATOM 1992 O O . ALA A 1 242 ? 12.002 3.896 -28.927 1.00 73.12 242 ALA A O 1
ATOM 1993 N N . ILE A 1 243 ? 13.201 1.999 -29.099 1.00 69.06 243 ILE A N 1
ATOM 1994 C CA . ILE A 1 243 ? 12.125 1.066 -28.771 1.00 69.06 243 ILE A CA 1
ATOM 1995 C C . ILE A 1 243 ? 12.403 0.553 -27.364 1.00 69.06 243 ILE A C 1
ATOM 1997 O O . ILE A 1 243 ? 13.483 0.004 -27.111 1.00 69.06 243 ILE A O 1
ATOM 2001 N N . LEU A 1 244 ? 11.449 0.748 -26.462 1.00 67.56 244 LEU A N 1
ATOM 2002 C CA . LEU A 1 244 ? 11.556 0.350 -25.064 1.00 67.56 244 LEU A CA 1
ATOM 2003 C C . LEU A 1 244 ? 11.017 -1.070 -24.818 1.00 67.56 244 LEU A C 1
ATOM 2005 O O . LEU A 1 244 ? 10.364 -1.673 -25.676 1.00 67.56 244 LEU A O 1
ATOM 2009 N N . TRP A 1 245 ? 11.303 -1.624 -23.636 1.00 52.72 245 TRP A N 1
ATOM 2010 C CA . TRP A 1 245 ? 10.749 -2.909 -23.182 1.00 52.72 245 TRP A CA 1
ATOM 2011 C C . TRP A 1 245 ? 9.271 -2.845 -22.748 1.00 52.72 245 TRP A C 1
ATOM 2013 O O . TRP A 1 245 ? 8.742 -3.809 -22.231 1.00 52.72 245 TRP A O 1
ATOM 2023 N N . ASP A 1 246 ? 8.559 -1.750 -22.944 1.00 52.41 246 ASP A N 1
ATOM 2024 C CA . ASP A 1 246 ? 7.089 -1.695 -22.849 1.00 52.41 246 ASP A CA 1
ATOM 2025 C C . ASP A 1 246 ? 6.445 -1.553 -24.242 1.00 52.41 246 ASP A C 1
ATOM 2027 O O . ASP A 1 246 ? 5.237 -1.378 -24.365 1.00 52.41 246 ASP A O 1
ATOM 2031 N N . GLN A 1 247 ? 7.256 -1.694 -25.301 1.00 55.78 247 GLN A N 1
ATOM 2032 C CA . GLN A 1 247 ? 6.915 -1.435 -26.704 1.00 55.78 247 GLN A CA 1
ATOM 2033 C C . GLN A 1 247 ? 6.655 0.042 -27.042 1.00 55.78 247 GLN A C 1
ATOM 2035 O O . GLN A 1 247 ? 6.294 0.328 -28.185 1.00 55.78 247 GLN A O 1
ATOM 2040 N N . GLU A 1 248 ? 6.893 0.989 -26.129 1.00 61.16 248 GLU A N 1
ATOM 2041 C CA . GLU A 1 248 ? 6.779 2.410 -26.448 1.00 61.16 248 GLU A CA 1
ATOM 2042 C C . GLU A 1 248 ? 7.929 2.868 -27.364 1.00 61.16 248 GLU A C 1
ATOM 2044 O O . GLU A 1 248 ? 9.105 2.521 -27.184 1.00 61.16 248 GLU A O 1
ATOM 2049 N N . GLU A 1 249 ? 7.581 3.658 -28.386 1.00 71.69 249 GLU A N 1
ATOM 2050 C CA . GLU A 1 249 ? 8.539 4.244 -29.321 1.00 71.69 249 GLU A CA 1
ATOM 2051 C C . GLU A 1 249 ? 8.854 5.695 -28.954 1.00 71.69 249 GLU A C 1
ATOM 2053 O O . GLU A 1 249 ? 8.061 6.616 -29.168 1.00 71.69 249 GLU A O 1
ATOM 2058 N N . VAL A 1 250 ? 10.076 5.924 -28.481 1.00 82.38 250 VAL A N 1
ATOM 2059 C CA . VAL A 1 250 ? 10.543 7.248 -28.071 1.00 82.38 250 VAL A CA 1
ATOM 2060 C C . VAL A 1 250 ? 11.338 7.909 -29.202 1.00 82.38 250 VAL A C 1
ATOM 2062 O O . VAL A 1 250 ? 12.258 7.300 -29.759 1.00 82.38 250 VAL A O 1
ATOM 2065 N N . PRO A 1 251 ? 11.061 9.175 -29.567 1.00 81.38 251 PRO A N 1
ATOM 2066 C CA . PRO A 1 251 ? 11.855 9.884 -30.564 1.00 81.38 251 PRO A CA 1
ATOM 2067 C C . PRO A 1 251 ? 13.287 10.134 -30.076 1.00 81.38 251 PRO A C 1
ATOM 2069 O O . PRO A 1 251 ? 13.504 10.538 -28.937 1.00 81.38 251 PRO A O 1
ATOM 2072 N N . ILE A 1 252 ? 14.262 9.983 -30.974 1.00 81.75 252 ILE A N 1
ATOM 2073 C CA . ILE A 1 252 ? 15.651 10.408 -30.758 1.00 81.75 252 ILE A CA 1
ATOM 2074 C C . ILE A 1 252 ? 15.938 11.611 -31.662 1.00 81.75 252 ILE A C 1
ATOM 2076 O O . ILE A 1 252 ? 15.705 11.563 -32.871 1.00 81.75 252 ILE A O 1
ATOM 2080 N N . GLY A 1 253 ? 16.444 12.703 -31.086 1.00 79.56 253 GLY A N 1
ATOM 2081 C CA . GLY A 1 253 ? 16.861 13.885 -31.845 1.00 79.56 253 GLY A CA 1
ATOM 2082 C C . GLY A 1 253 ? 18.014 13.566 -32.802 1.00 79.56 253 GLY A C 1
ATOM 2083 O O . GLY A 1 253 ? 18.880 12.761 -32.469 1.00 79.56 253 GLY A O 1
ATOM 2084 N N . LYS A 1 254 ? 18.051 14.205 -33.981 1.00 73.38 254 LYS A N 1
ATOM 2085 C CA . LYS A 1 254 ? 19.045 13.910 -35.035 1.00 73.38 254 LYS A CA 1
ATOM 2086 C C . LYS A 1 254 ? 20.492 13.981 -34.535 1.00 73.38 254 LYS A C 1
ATOM 2088 O O . LYS A 1 254 ? 21.239 13.032 -34.748 1.00 73.38 254 LYS A O 1
ATOM 2093 N N . ASP A 1 255 ? 20.839 15.046 -33.819 1.00 70.19 255 ASP A N 1
ATOM 2094 C CA . ASP A 1 255 ? 22.198 15.257 -33.299 1.00 70.19 255 ASP A CA 1
ATOM 2095 C C . ASP A 1 255 ? 22.553 14.244 -32.204 1.00 70.19 255 ASP A C 1
ATOM 2097 O O . ASP A 1 255 ? 23.686 13.783 -32.107 1.00 70.19 255 ASP A O 1
ATOM 2101 N N . ARG A 1 256 ? 21.554 13.827 -31.416 1.00 70.81 256 ARG A N 1
ATOM 2102 C CA . ARG A 1 256 ? 21.728 12.862 -30.324 1.00 70.81 256 ARG A CA 1
ATOM 2103 C C . ARG A 1 256 ? 21.842 11.431 -30.829 1.00 70.81 256 ARG A C 1
ATOM 2105 O O . ARG A 1 256 ? 22.581 10.642 -30.263 1.00 70.81 256 ARG A O 1
ATOM 2112 N N . TYR A 1 257 ? 21.156 11.096 -31.918 1.00 69.19 257 TYR A N 1
ATOM 2113 C CA . TYR A 1 257 ? 21.289 9.795 -32.567 1.00 69.19 257 TYR A CA 1
ATOM 2114 C C . TYR A 1 257 ? 22.731 9.532 -33.031 1.00 69.19 257 TYR A C 1
ATOM 2116 O O . TYR A 1 257 ? 23.217 8.413 -32.896 1.00 69.19 257 TYR A O 1
ATOM 2124 N N . LEU A 1 258 ? 23.422 10.559 -33.540 1.00 65.38 258 LEU A N 1
ATOM 2125 C CA . LEU A 1 258 ? 24.817 10.441 -33.969 1.00 65.38 258 LEU A CA 1
ATOM 2126 C C . LEU A 1 258 ? 25.761 10.196 -32.785 1.00 65.38 258 LEU A C 1
ATOM 2128 O O . LEU A 1 258 ? 26.599 9.307 -32.875 1.00 65.38 258 LEU A O 1
ATOM 2132 N N . SER A 1 259 ? 25.586 10.907 -31.664 1.00 67.00 259 SER A N 1
ATOM 2133 C CA . SER A 1 259 ? 26.393 10.673 -30.457 1.00 67.00 259 SER A CA 1
ATOM 2134 C C . SER A 1 259 ? 26.123 9.298 -29.833 1.00 67.00 259 SER A C 1
ATOM 2136 O O . SER A 1 259 ? 27.054 8.586 -29.480 1.00 67.00 259 SER A O 1
ATOM 2138 N N . LEU A 1 260 ? 24.851 8.887 -29.776 1.00 67.81 260 LEU A N 1
ATOM 2139 C CA . LEU A 1 260 ? 24.425 7.573 -29.280 1.00 67.81 260 LEU A CA 1
ATOM 2140 C C . LEU A 1 260 ? 25.028 6.416 -30.081 1.00 67.81 260 LEU A C 1
ATOM 2142 O O . LEU A 1 260 ? 25.392 5.395 -29.506 1.00 67.81 260 LEU A O 1
ATOM 2146 N N . ARG A 1 261 ? 25.132 6.568 -31.404 1.00 64.81 261 ARG A N 1
ATOM 2147 C CA . ARG A 1 261 ? 25.751 5.561 -32.266 1.00 64.81 261 ARG A CA 1
ATOM 2148 C C . ARG A 1 261 ? 27.239 5.392 -31.949 1.00 64.81 261 ARG A C 1
ATOM 2150 O O . ARG A 1 261 ? 27.678 4.256 -31.813 1.00 64.81 261 ARG A O 1
ATOM 2157 N N . SER A 1 262 ? 27.974 6.490 -31.776 1.00 62.72 262 SER A N 1
ATOM 2158 C CA . SER A 1 262 ? 29.395 6.443 -31.409 1.00 62.72 262 SER A CA 1
ATOM 2159 C C . SER A 1 262 ? 29.623 5.781 -30.044 1.00 62.72 262 SER A C 1
ATOM 2161 O O . SER A 1 262 ? 30.536 4.970 -29.906 1.00 62.72 262 SER A O 1
ATOM 2163 N N . ASP A 1 263 ? 28.763 6.058 -29.056 1.00 63.62 263 ASP A N 1
ATOM 2164 C CA . ASP A 1 263 ? 28.838 5.441 -27.722 1.00 63.62 263 ASP A CA 1
ATOM 2165 C C . ASP A 1 263 ? 28.549 3.927 -27.762 1.00 63.62 263 ASP A C 1
ATOM 2167 O O . ASP A 1 263 ? 29.184 3.147 -27.051 1.00 63.62 263 ASP A O 1
ATOM 2171 N N . LEU A 1 264 ? 27.601 3.493 -28.602 1.00 60.16 264 LEU A N 1
ATOM 2172 C CA . LEU A 1 264 ? 27.256 2.078 -28.788 1.00 60.16 264 LEU A CA 1
ATOM 2173 C C . LEU A 1 264 ? 28.337 1.305 -29.558 1.00 60.16 264 LEU A C 1
ATOM 2175 O O . LEU A 1 264 ? 28.651 0.175 -29.190 1.00 60.16 264 LEU A O 1
ATOM 2179 N N . GLU A 1 265 ? 28.938 1.913 -30.584 1.00 57.53 265 GLU A N 1
ATOM 2180 C CA . GLU A 1 265 ? 30.061 1.325 -31.330 1.00 57.53 265 GLU A CA 1
ATOM 2181 C C . GLU A 1 265 ? 31.301 1.173 -30.422 1.00 57.53 265 GLU A C 1
ATOM 2183 O O . GLU A 1 265 ? 31.934 0.116 -30.421 1.00 57.53 265 GLU A O 1
ATOM 2188 N N . ALA A 1 266 ? 31.582 2.149 -29.548 1.00 52.66 266 ALA A N 1
ATOM 2189 C CA . ALA A 1 266 ? 32.660 2.066 -28.557 1.00 52.66 266 ALA A CA 1
ATOM 2190 C C . ALA A 1 266 ? 32.437 0.982 -27.479 1.00 52.66 266 ALA A C 1
ATOM 2192 O O . ALA A 1 266 ? 33.398 0.378 -27.004 1.00 52.66 266 ALA A O 1
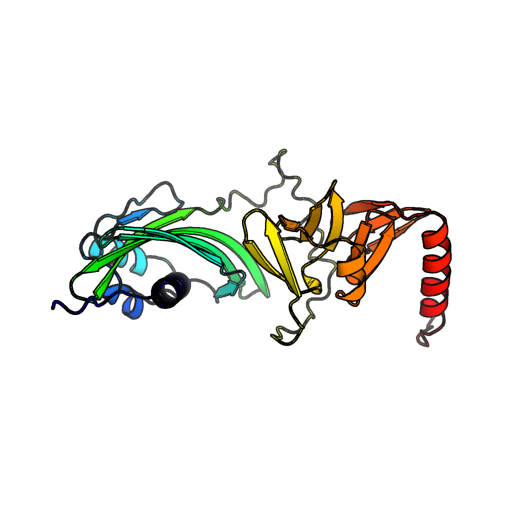ATOM 2193 N N . LEU A 1 267 ? 31.182 0.700 -27.106 1.00 47.41 267 LEU A N 1
ATOM 2194 C CA . LEU A 1 267 ? 30.830 -0.385 -26.178 1.00 47.41 267 LEU A CA 1
ATOM 2195 C C . LEU A 1 267 ? 30.967 -1.778 -26.819 1.00 47.41 267 LEU A C 1
ATOM 2197 O O . LEU A 1 267 ? 31.331 -2.724 -26.127 1.00 47.41 267 LEU A O 1
ATOM 2201 N N . SER A 1 268 ? 30.730 -1.902 -28.131 1.00 43.38 268 SER A N 1
ATOM 2202 C CA . SER A 1 268 ? 30.838 -3.173 -28.869 1.00 43.38 268 SER A CA 1
ATOM 2203 C C . SER A 1 268 ? 32.276 -3.645 -29.140 1.00 43.38 268 SER A C 1
ATOM 2205 O O . SER A 1 268 ? 32.488 -4.811 -29.456 1.00 43.38 268 SER A O 1
ATOM 2207 N N . LEU A 1 269 ? 33.272 -2.766 -28.982 1.00 40.47 269 LEU A N 1
ATOM 2208 C CA . LEU A 1 269 ? 34.694 -3.074 -29.195 1.00 40.47 269 LEU A CA 1
ATOM 2209 C C . LEU A 1 269 ? 35.413 -3.611 -27.939 1.00 40.47 269 LEU A C 1
ATOM 2211 O O . LEU A 1 269 ? 36.574 -3.997 -28.032 1.00 40.47 269 LEU A O 1
ATOM 2215 N N . ASN A 1 270 ? 34.738 -3.666 -26.784 1.00 39.81 270 ASN A N 1
ATOM 2216 C CA . ASN A 1 270 ? 35.315 -4.091 -25.499 1.00 39.81 270 ASN A CA 1
ATOM 2217 C C . ASN A 1 270 ? 34.836 -5.476 -25.010 1.00 39.81 270 ASN A C 1
ATOM 2219 O O . ASN A 1 270 ? 35.025 -5.799 -23.838 1.00 39.81 270 ASN A O 1
ATOM 2223 N N . ASP A 1 271 ? 34.238 -6.304 -25.873 1.00 37.09 271 ASP A N 1
ATOM 2224 C CA . ASP A 1 271 ? 33.873 -7.691 -25.544 1.00 37.09 271 ASP A CA 1
ATOM 2225 C C . ASP A 1 271 ? 34.944 -8.676 -26.070 1.00 37.09 271 ASP A C 1
ATOM 2227 O O . ASP A 1 271 ? 35.046 -8.875 -27.283 1.00 37.09 271 ASP A O 1
ATOM 2231 N N . PRO A 1 272 ? 35.774 -9.301 -25.205 1.00 39.00 272 PRO A N 1
ATOM 2232 C CA . PRO A 1 272 ? 36.793 -10.258 -25.630 1.00 39.00 272 PRO A CA 1
ATOM 2233 C C . PRO A 1 272 ? 36.243 -11.683 -25.821 1.00 39.00 272 PRO A C 1
ATOM 2235 O O . PRO A 1 272 ? 37.028 -12.613 -25.998 1.00 39.00 272 PRO A O 1
ATOM 2238 N N . SER A 1 273 ? 34.925 -11.901 -25.800 1.00 38.44 273 SER A N 1
ATOM 2239 C CA . SER A 1 273 ? 34.334 -13.235 -25.967 1.00 38.44 273 SER A CA 1
ATOM 2240 C C . SER A 1 273 ? 33.768 -13.480 -27.370 1.00 38.44 273 SER A C 1
ATOM 2242 O O . SER A 1 273 ? 32.664 -13.976 -27.567 1.00 38.44 273 SER A O 1
ATOM 2244 N N . GLY A 1 274 ? 34.595 -13.215 -28.382 1.00 35.34 274 GLY A N 1
ATOM 2245 C CA . GLY A 1 274 ? 34.406 -13.780 -29.712 1.00 35.34 274 GLY A CA 1
ATOM 2246 C C . GLY A 1 274 ? 34.749 -15.272 -29.725 1.00 35.34 274 GLY A C 1
ATOM 2247 O O . GLY A 1 274 ? 35.916 -15.642 -29.847 1.00 35.34 274 GLY A O 1
ATOM 2248 N N . LYS A 1 275 ? 33.740 -16.143 -29.669 1.00 32.06 275 LYS A N 1
ATOM 2249 C CA . LYS A 1 275 ? 33.825 -17.460 -30.313 1.00 32.06 275 LYS A CA 1
ATOM 2250 C C . LYS A 1 275 ? 32.691 -17.607 -31.318 1.00 32.06 275 LYS A C 1
ATOM 2252 O O . LYS A 1 275 ? 31.549 -17.887 -30.971 1.00 32.06 275 LYS A O 1
ATOM 2257 N N . ASN A 1 276 ? 33.079 -17.355 -32.567 1.00 32.53 276 ASN A N 1
ATOM 2258 C CA . ASN A 1 276 ? 32.405 -17.775 -33.784 1.00 32.53 276 ASN A CA 1
ATOM 2259 C C . ASN A 1 276 ? 32.161 -19.291 -33.783 1.00 32.53 276 ASN A C 1
ATOM 2261 O O . ASN A 1 276 ? 33.022 -20.031 -33.307 1.00 32.53 276 ASN A O 1
ATOM 2265 N N . SER A 1 277 ? 31.022 -19.659 -34.387 1.00 33.03 277 SER A N 1
ATOM 2266 C CA . SER A 1 277 ? 30.768 -20.835 -35.246 1.00 33.03 277 SER A CA 1
ATOM 2267 C C . SER A 1 277 ? 31.369 -22.182 -34.850 1.00 33.03 277 SER A C 1
ATOM 2269 O O . SER A 1 277 ? 32.609 -22.317 -34.948 1.00 33.03 277 SER A O 1
#

Sequence (277 aa):
MATRYSFLHSEVLEKTGYVVSCLSRKRADLLFPLLDRDFIWMGHNDRPYLIGRDAFLAAFHLQPPLPSISLSEEEYHILTHKYSLWVVYGCHTETFHQADGSSLIRRVRNTYVWKQLRGELSLLHIHSSFPDIEDISPLNPFFDGKTTASFRQNFPSGGPASDDFPRILLRGTEGARYFLSPREIIFIRAQGTLSTVHTLSGDYQVRNTLSSLEKNLAGFWRVHRSWLVNRSWIRSIRRYRAILWDQEEVPIGKDRYLSLRSDLEALSLNDPSGKNS

Foldseek 3Di:
DPPPLDDDPVVVVVVVVVLVVCLLQLVLVSNLVQADQQAWEAEADPDDRAGGPVSVNVVSVPDDHFADKDKDPWDKDFPDDDDFKTKMKTKIKIWHQDPVRDIDIWIKIKIWIWGHDPSDIHTRYIHIHTDPPPDPPCPDPVDRPCQPPVLVVPDPPDDDPDPPAQWDWFQAPPRDIDGHGLVQFFKWFDDPQWIWTQGPVGTTTGNDDPVRCVVVRPQWDPQDPGMIGRNVQFPDDDQQWTQGSSRDIDGGDNVSVVVVVVVVVVVVVPDPPDDDD